Protein AF-A0A0P6YQ94-F1 (afdb_monomer_lite)

Sequence (192 aa):
MLRRPSQQQLVAVLRATLPLLLAAFLGGLVALALQPDPPAQQPVIQVVTPTVLKAAATEVLPAPAPTPMPATPTIIIFPEDTISLELVTLRRDLEFTAGSLHLLRATIRIQNARIAHSNLQTGNVEAQLDLAQADLDAAFPLVSDEVRAAIQGLNDQINYLRDDLSIRPETIDSRLADLTEQVLVLANRDLP

Structure (mmCIF, N/CA/C/O backbone):
data_AF-A0A0P6YQ94-F1
#
_entry.id   AF-A0A0P6YQ94-F1
#
loop_
_atom_site.group_PDB
_atom_site.id
_atom_site.type_symbol
_atom_site.label_atom_id
_atom_site.label_alt_id
_atom_site.label_comp_id
_atom_site.label_asym_id
_atom_site.label_entity_id
_atom_site.label_seq_id
_atom_site.pdbx_PDB_ins_code
_atom_site.Cartn_x
_atom_site.Cartn_y
_atom_site.Cartn_z
_atom_site.occupancy
_atom_site.B_iso_or_equiv
_atom_site.auth_seq_id
_atom_site.auth_comp_id
_atom_site.auth_asym_id
_atom_site.auth_atom_id
_atom_site.pdbx_PDB_model_num
ATOM 1 N N . MET A 1 1 ? 42.374 -5.920 31.904 1.00 38.25 1 MET A N 1
ATOM 2 C CA . MET A 1 1 ? 41.117 -6.246 32.614 1.00 38.25 1 MET A CA 1
ATOM 3 C C . MET A 1 1 ? 40.056 -5.214 32.242 1.00 38.25 1 MET A C 1
ATOM 5 O O . MET A 1 1 ? 40.057 -4.131 32.809 1.00 38.25 1 MET A O 1
ATOM 9 N N . LEU A 1 2 ? 39.202 -5.499 31.251 1.00 46.34 2 LEU A N 1
ATOM 10 C CA . LEU A 1 2 ? 38.095 -4.610 30.869 1.00 46.34 2 LEU A CA 1
ATOM 11 C C . LEU A 1 2 ? 36.857 -4.982 31.697 1.00 46.34 2 LEU A C 1
ATOM 13 O O . LEU A 1 2 ? 36.288 -6.057 31.511 1.00 46.34 2 LEU A O 1
ATOM 17 N N . ARG A 1 3 ? 36.458 -4.111 32.633 1.00 50.28 3 ARG A N 1
ATOM 18 C CA . ARG A 1 3 ? 35.189 -4.243 33.363 1.00 50.28 3 ARG A CA 1
ATOM 19 C C . ARG A 1 3 ? 34.041 -4.075 32.367 1.00 50.28 3 ARG A C 1
ATOM 21 O O . ARG A 1 3 ? 33.863 -2.994 31.816 1.00 50.28 3 ARG A O 1
ATOM 28 N N . ARG A 1 4 ? 33.275 -5.145 32.138 1.00 50.75 4 ARG A N 1
ATOM 29 C CA . ARG A 1 4 ? 32.006 -5.074 31.406 1.00 50.75 4 ARG A CA 1
ATOM 30 C C . ARG A 1 4 ? 31.030 -4.211 32.220 1.00 50.75 4 ARG A C 1
ATOM 32 O O . ARG A 1 4 ? 30.829 -4.527 33.394 1.00 50.75 4 ARG A O 1
ATOM 39 N N . PRO A 1 5 ? 30.454 -3.139 31.653 1.00 55.31 5 PRO A N 1
ATOM 40 C CA . PRO A 1 5 ? 29.444 -2.355 32.351 1.00 55.31 5 PRO A CA 1
ATOM 41 C C . PRO A 1 5 ? 28.204 -3.223 32.590 1.00 55.31 5 PRO A C 1
ATOM 43 O O . PRO A 1 5 ? 27.791 -3.996 31.723 1.00 55.31 5 PRO A O 1
ATOM 46 N N . SER A 1 6 ? 27.641 -3.141 33.795 1.00 63.59 6 SER A N 1
ATOM 47 C CA . SER A 1 6 ? 26.432 -3.878 34.162 1.00 63.59 6 SER A CA 1
ATOM 48 C C . SER A 1 6 ? 25.233 -3.334 33.382 1.00 63.59 6 SER A C 1
ATOM 50 O O . SER A 1 6 ? 25.167 -2.144 33.072 1.00 63.59 6 SER A O 1
ATOM 52 N N . GLN A 1 7 ? 24.260 -4.193 33.064 1.00 54.94 7 GLN A N 1
ATOM 53 C CA . GLN A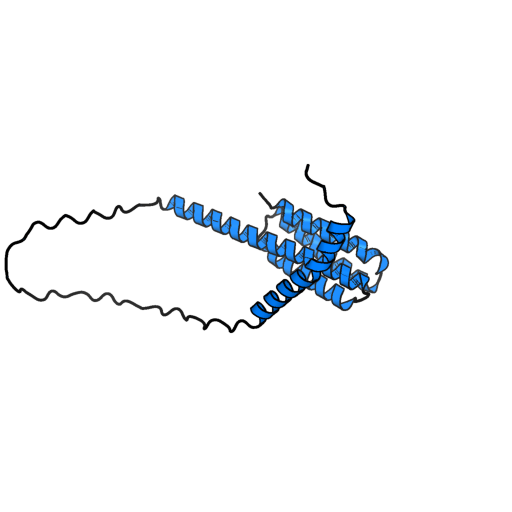 1 7 ? 23.105 -3.815 32.236 1.00 54.94 7 GLN A CA 1
ATOM 54 C C . GLN A 1 7 ? 22.330 -2.595 32.763 1.00 54.94 7 GLN A C 1
ATOM 56 O O . GLN A 1 7 ? 21.760 -1.840 31.982 1.00 54.94 7 GLN A O 1
ATOM 61 N N . GLN A 1 8 ? 22.377 -2.334 34.070 1.00 56.09 8 GLN A N 1
ATOM 62 C CA . GLN A 1 8 ? 21.758 -1.155 34.676 1.00 56.09 8 GLN A CA 1
ATOM 63 C C . GLN A 1 8 ? 22.417 0.168 34.248 1.00 56.09 8 GLN A C 1
ATOM 65 O O . GLN A 1 8 ? 21.723 1.174 34.119 1.00 56.09 8 GLN A O 1
ATOM 70 N N . GLN A 1 9 ? 23.724 0.177 33.959 1.00 55.75 9 GLN A N 1
ATOM 71 C CA . GLN A 1 9 ? 24.417 1.362 33.440 1.00 55.75 9 GLN A CA 1
ATOM 72 C C . GLN A 1 9 ? 24.049 1.639 31.979 1.00 55.75 9 GLN A C 1
ATOM 74 O O . GLN A 1 9 ? 23.877 2.796 31.607 1.00 55.75 9 GLN A O 1
ATOM 79 N N . LEU A 1 10 ? 23.853 0.593 31.170 1.00 54.66 10 LEU A N 1
ATOM 80 C CA . LEU A 1 10 ? 23.385 0.736 29.787 1.00 54.66 10 LEU A CA 1
ATOM 81 C C . LEU A 1 10 ? 21.964 1.305 29.729 1.00 54.66 10 LEU A C 1
ATOM 83 O O . LEU A 1 10 ? 21.710 2.217 28.950 1.00 54.66 10 LEU A O 1
ATOM 87 N N . VAL A 1 11 ? 21.059 0.838 30.596 1.00 57.47 11 VAL A N 1
ATOM 88 C CA . VAL A 1 11 ? 19.677 1.349 30.656 1.00 57.47 11 VAL A CA 1
ATOM 89 C C . VAL A 1 11 ? 19.632 2.806 31.130 1.00 57.47 11 VAL A C 1
ATOM 91 O O . VAL A 1 11 ? 18.845 3.596 30.608 1.00 57.47 11 VAL A O 1
ATOM 94 N N . ALA A 1 12 ? 20.489 3.185 32.082 1.00 58.56 12 ALA A N 1
ATOM 95 C CA . ALA A 1 12 ? 20.570 4.561 32.569 1.00 58.56 12 ALA A CA 1
ATOM 96 C C . ALA A 1 12 ? 21.102 5.527 31.497 1.00 58.56 12 ALA A C 1
ATOM 98 O O . ALA A 1 12 ? 20.533 6.601 31.304 1.00 58.56 12 ALA A O 1
ATOM 99 N N . VAL A 1 13 ? 22.141 5.125 30.757 1.00 56.81 13 VAL A N 1
ATOM 100 C CA . VAL A 1 13 ? 22.686 5.919 29.645 1.00 56.81 13 VAL A CA 1
ATOM 101 C C . VAL A 1 13 ? 21.668 6.029 28.509 1.00 56.81 13 VAL A C 1
ATOM 103 O O . VAL A 1 13 ? 21.452 7.126 28.004 1.00 56.81 13 VAL A O 1
ATOM 106 N N . LEU A 1 14 ? 20.979 4.935 28.166 1.00 51.97 14 LEU A N 1
ATOM 107 C CA . LEU A 1 14 ? 19.970 4.926 27.104 1.00 51.97 14 LEU A CA 1
ATOM 108 C C . LEU A 1 14 ? 18.775 5.833 27.436 1.00 51.97 14 LEU A C 1
ATOM 110 O O . LEU A 1 14 ? 18.307 6.567 26.573 1.00 51.97 14 LEU A O 1
ATOM 114 N N . ARG A 1 15 ? 18.308 5.848 28.694 1.00 56.22 15 ARG A N 1
ATOM 115 C CA . ARG A 1 15 ? 17.239 6.765 29.136 1.00 56.22 15 ARG A CA 1
ATOM 116 C C . ARG A 1 15 ? 17.662 8.235 29.114 1.00 56.22 15 ARG A C 1
ATOM 118 O O . ARG A 1 15 ? 16.811 9.090 28.895 1.00 56.22 15 ARG A O 1
ATOM 125 N N . ALA A 1 16 ? 18.942 8.527 29.335 1.00 56.78 16 ALA A N 1
ATOM 126 C CA . ALA A 1 16 ? 19.459 9.893 29.323 1.00 56.78 16 ALA A CA 1
ATOM 127 C C . ALA A 1 16 ? 19.686 10.433 27.899 1.00 56.78 16 ALA A C 1
ATOM 129 O O . ALA A 1 16 ? 19.511 11.627 27.665 1.00 56.78 16 ALA A O 1
ATOM 130 N N . THR A 1 17 ? 20.044 9.575 26.940 1.00 54.47 17 THR A N 1
ATOM 131 C CA . THR A 1 17 ? 20.322 9.988 25.552 1.00 54.47 17 THR A CA 1
ATOM 132 C C . THR A 1 17 ? 19.090 9.977 24.647 1.00 54.47 17 THR A C 1
ATOM 134 O O . THR A 1 17 ? 19.052 10.732 23.674 1.00 54.47 17 THR A O 1
ATOM 137 N N . LEU A 1 18 ? 18.057 9.195 24.986 1.00 48.59 18 LEU A N 1
ATOM 138 C CA . LEU A 1 18 ? 16.791 9.128 24.247 1.00 48.59 18 LEU A CA 1
ATOM 139 C C . LEU A 1 18 ? 16.105 10.496 24.044 1.00 48.59 18 LEU A C 1
ATOM 141 O O . LEU A 1 18 ? 15.763 10.798 22.902 1.00 48.59 18 LEU A O 1
ATOM 145 N N . PRO A 1 19 ? 15.921 11.361 25.068 1.00 55.75 19 PRO A N 1
ATOM 146 C CA . PRO A 1 19 ? 15.254 12.649 24.863 1.00 55.75 19 PRO A CA 1
ATOM 147 C C . PRO A 1 19 ? 16.082 13.614 24.004 1.00 55.75 19 PRO A C 1
ATOM 149 O O . PRO A 1 19 ? 15.516 14.456 23.314 1.00 55.75 19 PRO A O 1
ATOM 152 N N . LEU A 1 20 ? 17.410 13.472 24.001 1.00 55.78 20 LEU A N 1
ATOM 153 C CA . LEU A 1 20 ? 18.324 14.329 23.241 1.00 55.78 20 LEU A CA 1
ATOM 154 C C . LEU A 1 20 ? 18.327 13.963 21.749 1.00 55.78 20 LEU A C 1
ATOM 156 O O . LEU A 1 20 ? 18.300 14.848 20.897 1.00 55.78 20 LEU A O 1
ATOM 160 N N . LEU A 1 21 ? 18.259 12.665 21.432 1.00 52.41 21 LEU A N 1
ATOM 161 C CA . LEU A 1 21 ? 18.038 12.183 20.064 1.00 52.41 21 LEU A CA 1
ATOM 162 C C . LEU A 1 21 ? 16.648 12.565 19.543 1.00 52.41 21 LEU A C 1
ATOM 164 O O . LEU A 1 21 ? 16.511 12.973 18.392 1.00 52.41 21 LEU A O 1
ATOM 168 N N . LEU A 1 22 ? 15.630 12.485 20.400 1.00 52.31 22 LEU A N 1
ATOM 169 C CA . LEU A 1 22 ? 14.253 12.816 20.038 1.00 52.31 22 LEU A CA 1
ATOM 170 C C . LEU A 1 22 ? 14.082 14.326 19.790 1.00 52.31 22 LEU A C 1
ATOM 172 O O . LEU A 1 22 ? 13.440 14.715 18.816 1.00 52.31 22 LEU A O 1
ATOM 176 N N . ALA A 1 23 ? 14.738 15.175 20.588 1.00 56.47 23 ALA A N 1
ATOM 177 C CA . ALA A 1 23 ? 14.789 16.621 20.364 1.00 56.47 23 ALA A CA 1
ATOM 178 C C . ALA A 1 23 ? 15.559 17.001 19.084 1.00 56.47 23 ALA A C 1
ATOM 180 O O . ALA A 1 23 ? 15.121 17.888 18.353 1.00 56.47 23 ALA A O 1
ATOM 181 N N . ALA A 1 24 ? 16.666 16.316 18.772 1.00 54.19 24 ALA A N 1
ATOM 182 C CA . ALA A 1 24 ? 17.414 16.545 17.533 1.00 54.19 24 ALA A CA 1
ATOM 183 C C . ALA A 1 24 ? 16.603 16.152 16.283 1.00 54.19 24 ALA A C 1
ATOM 185 O O . ALA A 1 24 ? 16.621 16.868 15.282 1.00 54.19 24 ALA A O 1
ATOM 186 N N . PHE A 1 25 ? 15.843 15.055 16.355 1.00 55.97 25 PHE A N 1
ATOM 187 C CA . PHE A 1 25 ? 15.000 14.596 15.250 1.00 55.97 25 PHE A CA 1
ATOM 188 C C . PHE A 1 25 ? 13.797 15.524 15.010 1.00 55.97 25 PHE A C 1
ATOM 190 O O . PHE A 1 25 ? 13.509 15.889 13.870 1.00 55.97 25 PHE A O 1
ATOM 197 N N . LEU A 1 26 ? 13.140 15.984 16.083 1.00 56.88 26 LEU A N 1
ATOM 198 C CA . LEU A 1 26 ? 12.064 16.978 15.990 1.00 56.88 26 LEU A CA 1
ATOM 199 C C . LEU A 1 26 ? 12.565 18.340 15.486 1.00 56.88 26 LEU A C 1
ATOM 201 O O . LEU A 1 26 ? 11.890 18.967 14.673 1.00 56.88 26 LEU A O 1
ATOM 205 N N . GLY A 1 27 ? 13.758 18.777 15.903 1.00 52.56 27 GLY A N 1
ATOM 206 C CA . GLY A 1 27 ? 14.379 20.003 15.394 1.00 52.56 27 GLY A CA 1
ATOM 207 C C . GLY A 1 27 ? 14.686 19.943 13.893 1.00 52.56 27 GLY A C 1
ATOM 208 O O . GLY A 1 27 ? 14.457 20.920 13.182 1.00 52.56 27 GLY A O 1
ATOM 209 N N . GLY A 1 28 ? 15.131 18.784 13.392 1.00 52.56 28 GLY A N 1
ATOM 210 C CA . GLY A 1 28 ? 15.368 18.561 11.962 1.00 52.56 28 GLY A CA 1
ATOM 211 C C . GLY A 1 28 ? 14.091 18.609 11.118 1.00 52.56 28 GLY A C 1
ATOM 212 O O . GLY A 1 28 ? 14.082 19.219 10.052 1.00 52.56 28 GLY A O 1
ATOM 213 N N . LEU A 1 29 ? 12.987 18.041 11.613 1.00 52.84 29 LEU A N 1
ATOM 214 C CA . LEU A 1 29 ? 11.698 18.069 10.910 1.00 52.84 29 LEU A CA 1
ATOM 215 C C . LEU A 1 29 ? 11.081 19.473 10.844 1.00 52.84 29 LEU A C 1
ATOM 217 O O . LEU A 1 29 ? 10.510 19.842 9.820 1.00 52.84 29 LEU A O 1
ATOM 221 N N . VAL A 1 30 ? 11.239 20.283 11.896 1.00 53.34 30 VAL A N 1
ATOM 222 C CA . VAL A 1 30 ? 10.783 21.685 11.887 1.00 53.34 30 VAL A CA 1
ATOM 223 C C . VAL A 1 30 ? 11.642 22.546 10.952 1.00 53.34 30 VAL A C 1
ATOM 225 O O . VAL A 1 30 ? 11.113 23.436 10.290 1.00 53.34 30 VAL A O 1
ATOM 228 N N . ALA A 1 31 ? 12.941 22.255 10.828 1.00 52.00 31 ALA A N 1
ATOM 229 C CA . ALA A 1 31 ? 13.824 22.955 9.894 1.00 52.00 31 ALA A CA 1
ATOM 230 C C . ALA A 1 31 ? 13.500 22.657 8.417 1.00 52.00 31 ALA A C 1
ATOM 232 O O . ALA A 1 31 ? 13.577 23.570 7.597 1.00 52.00 31 ALA A O 1
ATOM 233 N N . LEU A 1 32 ? 13.072 21.430 8.080 1.00 53.66 32 LEU A N 1
ATOM 234 C CA . LEU A 1 32 ? 12.579 21.116 6.729 1.00 53.66 32 LEU A CA 1
ATOM 235 C C . LEU A 1 32 ? 11.209 21.747 6.432 1.00 53.66 32 LEU A C 1
ATOM 237 O O . LEU A 1 32 ? 10.940 22.098 5.288 1.00 53.66 32 LEU A O 1
ATOM 241 N N . ALA A 1 33 ? 10.348 21.923 7.440 1.00 56.00 33 ALA A N 1
ATOM 242 C CA . ALA A 1 33 ? 9.026 22.530 7.259 1.00 56.00 33 ALA A CA 1
ATOM 243 C C . ALA A 1 33 ? 9.063 24.061 7.071 1.00 56.00 33 ALA A C 1
ATOM 245 O O . ALA A 1 33 ? 8.097 24.634 6.571 1.00 56.00 33 ALA A O 1
ATOM 246 N N . LEU A 1 34 ? 10.156 24.726 7.467 1.00 50.25 34 LEU A N 1
ATOM 247 C CA . LEU A 1 34 ? 10.356 26.174 7.311 1.00 50.25 34 LEU A CA 1
ATOM 248 C C . LEU A 1 34 ? 11.325 26.545 6.179 1.00 50.25 34 LEU A C 1
ATOM 250 O O . LEU A 1 34 ? 11.712 27.711 6.080 1.00 50.25 34 LEU A O 1
ATOM 254 N N . GLN A 1 35 ? 11.728 25.597 5.326 1.00 43.97 35 GLN A N 1
ATOM 255 C CA . GLN A 1 35 ? 12.555 25.937 4.172 1.00 43.97 35 GLN A CA 1
ATOM 256 C C . GLN A 1 35 ? 11.771 26.870 3.234 1.00 43.97 35 GLN A C 1
ATOM 258 O O . GLN A 1 35 ? 10.725 26.471 2.723 1.00 43.97 35 GLN A O 1
ATOM 263 N N . PRO A 1 36 ? 12.241 28.112 3.003 1.00 47.97 36 PRO A N 1
ATOM 264 C CA . PRO A 1 36 ? 11.669 28.950 1.964 1.00 47.97 36 PRO A CA 1
ATOM 265 C C . PRO A 1 36 ? 11.885 28.257 0.618 1.00 47.97 36 PRO A C 1
ATOM 267 O O . PRO A 1 36 ? 12.981 27.758 0.348 1.00 47.97 36 PRO A O 1
ATOM 270 N N . ASP A 1 37 ? 10.831 28.219 -0.198 1.00 49.16 37 ASP A N 1
ATOM 271 C CA . ASP A 1 37 ? 10.865 27.680 -1.557 1.00 49.16 37 ASP A CA 1
ATOM 272 C C . ASP A 1 37 ? 12.091 28.241 -2.301 1.00 49.16 37 ASP A C 1
ATOM 274 O O . ASP A 1 37 ? 12.259 29.469 -2.360 1.00 49.16 37 ASP A O 1
ATOM 278 N N . PRO A 1 38 ? 12.978 27.396 -2.859 1.00 55.19 38 PRO A N 1
ATOM 279 C CA . PRO A 1 38 ? 14.010 27.894 -3.749 1.00 55.19 38 PRO A CA 1
ATOM 280 C C . PRO A 1 38 ? 13.309 28.573 -4.936 1.00 55.19 38 PRO A C 1
ATOM 282 O O . PRO A 1 38 ? 12.366 28.006 -5.493 1.00 55.19 38 PRO A O 1
ATOM 285 N N . PRO A 1 39 ? 13.720 29.791 -5.336 1.00 43.62 39 PRO A N 1
ATOM 286 C CA . PRO A 1 39 ? 13.074 30.484 -6.437 1.00 43.62 39 PRO A CA 1
ATOM 287 C C . PRO A 1 39 ? 13.128 29.598 -7.680 1.00 43.62 39 PRO A C 1
ATOM 289 O O . PRO A 1 39 ? 14.203 29.139 -8.071 1.00 43.62 39 PRO A O 1
ATOM 292 N N . ALA A 1 40 ? 11.961 29.360 -8.279 1.00 49.53 40 ALA A N 1
ATOM 293 C CA . ALA A 1 40 ? 11.821 28.616 -9.518 1.00 49.53 40 ALA A CA 1
ATOM 294 C C . ALA A 1 40 ? 12.783 29.191 -10.568 1.00 49.53 40 ALA A C 1
ATOM 296 O O . ALA A 1 40 ? 12.565 30.277 -11.111 1.00 49.53 40 ALA A O 1
ATOM 297 N N . GLN A 1 41 ? 13.869 28.469 -10.844 1.00 44.56 41 GLN A N 1
ATOM 298 C CA . GLN A 1 41 ? 14.735 28.757 -11.976 1.00 44.56 41 GLN A CA 1
ATOM 299 C C . GLN A 1 41 ? 13.943 28.423 -13.235 1.00 44.56 41 GLN A C 1
ATOM 301 O O . GLN A 1 41 ? 13.847 27.270 -13.650 1.00 44.56 41 GLN A O 1
ATOM 306 N N . GLN A 1 42 ? 13.334 29.447 -13.827 1.00 45.28 42 GLN A N 1
ATOM 307 C CA . GLN A 1 42 ? 12.810 29.355 -15.179 1.00 45.28 42 GLN A CA 1
ATOM 308 C C . GLN A 1 42 ? 13.975 28.972 -16.105 1.00 45.28 42 GLN A C 1
ATOM 310 O O . GLN A 1 42 ? 14.996 29.667 -16.103 1.00 45.28 42 GLN A O 1
ATOM 315 N N . PRO A 1 43 ? 13.868 27.887 -16.888 1.00 46.31 43 PRO A N 1
ATOM 316 C CA . PRO A 1 43 ? 14.879 27.562 -17.878 1.00 46.31 43 PRO A CA 1
ATOM 317 C C . PRO A 1 43 ? 14.884 28.663 -18.944 1.00 46.31 43 PRO A C 1
ATOM 319 O O . PRO A 1 43 ? 13.994 28.747 -19.789 1.00 46.31 43 PRO A O 1
ATOM 322 N N . VAL A 1 44 ? 15.890 29.537 -18.893 1.00 47.94 44 VAL A N 1
ATOM 323 C CA . VAL A 1 44 ? 16.168 30.493 -19.965 1.00 47.94 44 VAL A CA 1
ATOM 324 C C . VAL A 1 44 ? 16.756 29.700 -21.125 1.00 47.94 44 VAL A C 1
ATOM 326 O O . VAL A 1 44 ? 17.941 29.373 -21.142 1.00 47.94 44 VAL A O 1
ATOM 329 N N . ILE A 1 45 ? 15.914 29.371 -22.101 1.00 47.59 45 ILE A N 1
ATOM 330 C CA . ILE A 1 45 ? 16.356 28.830 -23.385 1.00 47.59 45 ILE A CA 1
ATOM 331 C C . ILE A 1 45 ? 17.033 29.980 -24.139 1.00 47.59 45 ILE A C 1
ATOM 333 O O . ILE A 1 45 ? 16.367 30.833 -24.726 1.00 47.59 45 ILE A O 1
ATOM 337 N N . GLN A 1 46 ? 18.365 30.035 -24.106 1.00 43.66 46 GLN A N 1
ATOM 338 C CA . GLN A 1 46 ? 19.123 30.907 -24.998 1.00 43.66 46 GLN A CA 1
ATOM 339 C C . GLN A 1 46 ? 19.096 30.311 -26.407 1.00 43.66 46 GLN A C 1
ATOM 341 O O . GLN A 1 46 ? 19.810 29.359 -26.716 1.00 43.66 46 GLN A O 1
ATOM 346 N N . VAL A 1 47 ? 18.256 30.880 -27.272 1.00 46.75 47 VAL A N 1
ATOM 347 C CA . VAL A 1 47 ? 18.303 30.623 -28.713 1.00 46.75 47 VAL A CA 1
ATOM 348 C C . VAL A 1 47 ? 19.563 31.291 -29.256 1.00 46.75 47 VAL A C 1
ATOM 350 O O . VAL A 1 47 ? 19.599 32.501 -29.473 1.00 46.75 47 VAL A O 1
ATOM 353 N N . VAL A 1 48 ? 20.619 30.506 -29.453 1.00 50.34 48 VAL A N 1
ATOM 354 C CA . VAL A 1 48 ? 21.821 30.970 -30.148 1.00 50.34 48 VAL A CA 1
ATOM 355 C C . VAL A 1 48 ? 21.537 30.888 -31.645 1.00 50.34 48 VAL A C 1
ATOM 357 O O . VAL A 1 48 ? 21.649 29.830 -32.261 1.00 50.34 48 VAL A O 1
ATOM 360 N N . THR A 1 49 ? 21.113 31.998 -32.245 1.00 45.34 49 THR A N 1
ATOM 361 C CA . THR A 1 49 ? 21.094 32.135 -33.707 1.00 45.34 49 THR A CA 1
ATOM 362 C C . THR A 1 49 ? 22.525 31.962 -34.225 1.00 45.34 49 THR A C 1
ATOM 364 O O . THR A 1 49 ? 23.405 32.700 -33.775 1.00 45.34 49 THR A O 1
ATOM 367 N N . PRO A 1 50 ? 22.808 31.022 -35.144 1.00 41.88 50 PRO A N 1
ATOM 368 C CA . PRO A 1 50 ? 24.147 30.886 -35.697 1.00 41.88 50 PRO A CA 1
ATOM 369 C C . PRO A 1 50 ? 24.459 32.104 -36.572 1.00 41.88 50 PRO A C 1
ATOM 371 O O . PRO A 1 50 ? 23.958 32.246 -37.688 1.00 41.88 50 PRO A O 1
ATOM 374 N N . THR A 1 51 ? 25.293 33.006 -36.057 1.00 44.28 51 THR A N 1
ATOM 375 C CA . THR A 1 51 ? 25.853 34.112 -36.832 1.00 44.28 51 THR A CA 1
ATOM 376 C C . THR A 1 51 ? 26.851 33.541 -37.834 1.00 44.28 51 THR A C 1
ATOM 378 O O . THR A 1 51 ? 27.941 33.105 -37.469 1.00 44.28 51 THR A O 1
ATOM 381 N N . VAL A 1 52 ? 26.483 33.546 -39.115 1.00 42.44 52 VAL A N 1
ATOM 382 C CA . VAL A 1 52 ? 27.409 33.282 -40.220 1.00 42.44 52 VAL A CA 1
ATOM 383 C C . VAL A 1 52 ? 28.445 34.410 -40.245 1.00 42.44 52 VAL A C 1
ATOM 385 O O . VAL A 1 52 ? 28.141 35.542 -40.622 1.00 42.44 52 VAL A O 1
ATOM 388 N N . LEU A 1 53 ? 29.674 34.114 -39.817 1.00 38.03 53 LEU A N 1
ATOM 389 C CA . LEU A 1 53 ? 30.805 35.039 -39.882 1.00 38.03 53 LEU A CA 1
ATOM 390 C C . LEU A 1 53 ? 31.235 35.228 -41.344 1.00 38.03 53 LEU A C 1
ATOM 392 O O . LEU A 1 53 ? 31.924 34.400 -41.936 1.00 38.03 53 LEU A O 1
ATOM 396 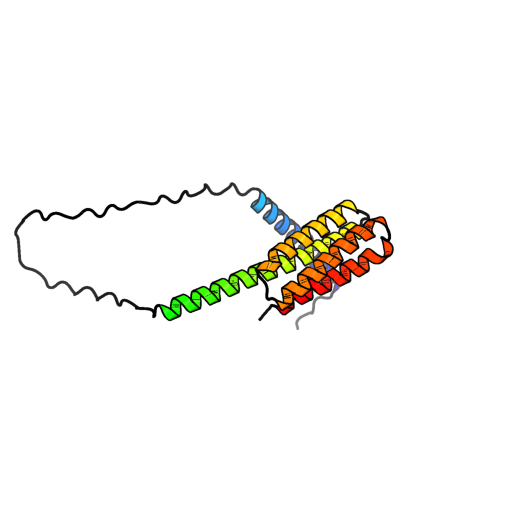N N . LYS A 1 54 ? 30.803 36.349 -41.925 1.00 37.97 54 LYS A N 1
ATOM 397 C CA . LYS A 1 54 ? 31.315 36.894 -43.183 1.00 37.97 54 LYS A CA 1
ATOM 398 C C . LYS A 1 54 ? 32.745 37.391 -42.953 1.00 37.97 54 LYS A C 1
ATOM 400 O O . LYS A 1 54 ? 32.974 38.243 -42.100 1.00 37.97 54 LYS A O 1
ATOM 405 N N . ALA A 1 55 ? 33.685 36.845 -43.720 1.00 44.91 55 ALA A N 1
ATOM 406 C CA . ALA A 1 55 ? 35.099 37.196 -43.687 1.00 44.91 55 ALA A CA 1
ATOM 407 C C . ALA A 1 55 ? 35.320 38.699 -43.938 1.00 44.91 55 ALA A C 1
ATOM 409 O O . ALA A 1 55 ? 34.830 39.245 -44.930 1.00 44.91 55 ALA A O 1
ATOM 410 N N . ALA A 1 56 ? 36.088 39.344 -43.059 1.00 35.94 56 ALA A N 1
ATOM 411 C CA . ALA A 1 56 ? 36.668 40.663 -43.279 1.00 35.94 56 ALA A CA 1
ATOM 412 C C . ALA A 1 56 ? 38.199 40.555 -43.223 1.00 35.94 56 ALA A C 1
ATOM 414 O O . ALA A 1 56 ? 38.758 39.761 -42.471 1.00 35.94 56 ALA A O 1
ATOM 415 N N . ALA A 1 57 ? 38.833 41.300 -44.120 1.00 35.50 57 ALA A N 1
ATOM 416 C CA . ALA A 1 57 ? 40.179 41.105 -44.624 1.00 35.50 57 ALA A CA 1
ATOM 417 C C . ALA A 1 57 ? 41.312 41.574 -43.690 1.00 35.50 57 ALA A C 1
ATOM 419 O O . ALA A 1 57 ? 41.187 42.577 -42.999 1.00 35.50 57 ALA A O 1
ATOM 420 N N . THR A 1 58 ? 42.423 40.839 -43.798 1.00 41.72 58 THR A N 1
ATOM 421 C CA . THR A 1 58 ? 43.844 41.236 -43.797 1.00 41.72 58 THR A CA 1
ATOM 422 C C . THR A 1 58 ? 44.321 42.375 -42.881 1.00 41.72 58 THR A C 1
ATOM 424 O O . THR A 1 58 ? 44.249 43.543 -43.246 1.00 41.72 58 THR A O 1
ATOM 427 N N . GLU A 1 59 ? 45.037 41.996 -41.817 1.00 39.31 59 GLU A N 1
ATOM 428 C CA . GLU A 1 59 ? 46.204 42.725 -41.293 1.00 39.31 59 GLU A CA 1
ATOM 429 C C . GLU A 1 59 ? 47.432 41.791 -41.305 1.00 39.31 59 GLU A C 1
ATOM 431 O O . GLU A 1 59 ? 47.319 40.583 -41.098 1.00 39.31 59 GLU A O 1
ATOM 436 N N . VAL A 1 60 ? 48.603 42.348 -41.620 1.00 41.66 60 VAL A N 1
ATOM 437 C CA . VAL A 1 60 ? 49.876 41.653 -41.889 1.00 41.66 60 VAL A CA 1
ATOM 438 C C . VAL A 1 60 ? 50.882 41.951 -40.771 1.00 41.66 60 VAL A C 1
ATOM 440 O O . VAL A 1 60 ? 51.126 43.133 -40.560 1.00 41.66 60 VAL A O 1
ATOM 443 N N . LEU A 1 61 ? 51.498 40.923 -40.144 1.00 35.84 61 LEU A N 1
ATOM 444 C CA . LEU A 1 61 ? 52.923 40.785 -39.698 1.00 35.84 61 LEU A CA 1
ATOM 445 C C . LEU A 1 61 ? 53.093 39.618 -38.675 1.00 35.84 61 LEU A C 1
ATOM 447 O O . LEU A 1 61 ? 52.120 39.292 -38.004 1.00 35.84 61 LEU A O 1
ATOM 451 N N . PRO A 1 62 ? 54.323 39.157 -38.337 1.00 43.38 62 PRO A N 1
ATOM 452 C CA . PRO A 1 62 ? 55.327 38.362 -39.063 1.00 43.38 62 PRO A CA 1
ATOM 453 C C . PRO A 1 62 ? 55.298 36.840 -38.696 1.00 43.38 62 PRO A C 1
ATOM 455 O O . PRO A 1 62 ? 54.478 36.385 -37.909 1.00 43.38 62 PRO A O 1
ATOM 458 N N . ALA A 1 63 ? 56.192 36.043 -39.300 1.00 45.06 63 ALA A N 1
ATOM 459 C CA . ALA A 1 63 ? 56.251 34.566 -39.295 1.00 45.06 63 ALA A CA 1
ATOM 460 C C . ALA A 1 63 ? 56.477 33.869 -37.912 1.00 45.06 63 ALA A C 1
ATOM 462 O O . ALA A 1 63 ? 56.983 34.503 -36.986 1.00 45.06 63 ALA A O 1
ATOM 463 N N . PRO A 1 64 ? 56.127 32.565 -37.763 1.00 49.19 64 PRO A N 1
ATOM 464 C CA . PRO A 1 64 ? 55.688 31.960 -36.498 1.00 49.19 64 PRO A CA 1
ATOM 465 C C . PRO A 1 64 ? 56.789 31.249 -35.686 1.00 49.19 64 PRO A C 1
ATOM 467 O O . PRO A 1 64 ? 57.700 30.637 -36.241 1.00 49.19 64 PRO A O 1
ATOM 470 N N . ALA A 1 65 ? 56.632 31.226 -34.358 1.00 55.31 65 ALA A N 1
ATOM 471 C CA . ALA A 1 65 ? 57.230 30.199 -33.499 1.00 55.31 65 ALA A CA 1
ATOM 472 C C . ALA A 1 65 ? 56.354 28.927 -33.543 1.00 55.31 65 ALA A C 1
ATOM 474 O O . ALA A 1 65 ? 55.126 29.059 -33.569 1.00 55.31 65 ALA A O 1
ATOM 475 N N . PRO A 1 66 ? 56.924 27.703 -33.554 1.00 54.72 66 PRO A N 1
ATOM 476 C CA . PRO A 1 66 ? 56.134 26.479 -33.633 1.00 54.72 66 PRO A CA 1
ATOM 477 C C . PRO A 1 66 ? 55.272 26.337 -32.377 1.00 54.72 66 PRO A C 1
ATOM 479 O O . PRO A 1 66 ? 55.767 26.119 -31.272 1.00 54.72 66 PRO A O 1
ATOM 482 N N . THR A 1 67 ? 53.966 26.491 -32.552 1.00 61.31 67 THR A N 1
ATOM 483 C CA . THR A 1 67 ? 52.973 26.224 -31.516 1.00 61.31 67 THR A CA 1
ATOM 484 C C . THR A 1 67 ? 52.907 24.707 -31.309 1.00 61.31 67 THR A C 1
ATOM 486 O O . THR A 1 67 ? 52.815 23.981 -32.303 1.00 61.31 67 THR A O 1
ATOM 489 N N . PRO A 1 68 ? 52.963 24.186 -30.069 1.00 60.28 68 PRO A N 1
ATOM 490 C CA . PRO A 1 68 ? 52.684 22.775 -29.832 1.00 60.28 68 PRO A CA 1
ATOM 491 C C . PRO A 1 68 ? 51.276 22.465 -30.350 1.00 60.28 68 PRO A C 1
ATOM 493 O O . PRO A 1 68 ? 50.322 23.181 -30.042 1.00 60.28 68 PRO A O 1
ATOM 496 N N . MET A 1 69 ? 51.168 21.432 -31.187 1.00 56.59 69 MET A N 1
ATOM 497 C CA . MET A 1 69 ? 49.895 20.977 -31.745 1.00 56.59 69 MET A CA 1
ATOM 498 C C . MET A 1 69 ? 48.889 20.752 -30.605 1.00 56.59 69 MET A C 1
ATOM 500 O O . MET A 1 69 ? 49.234 20.070 -29.635 1.00 56.59 69 MET A O 1
ATOM 504 N N . PRO A 1 70 ? 47.655 21.278 -30.695 1.00 56.91 70 PRO A N 1
ATOM 505 C CA . PRO A 1 70 ? 46.605 20.874 -29.776 1.00 56.91 70 PRO A CA 1
ATOM 506 C C . PRO A 1 70 ? 46.377 19.370 -29.953 1.00 56.91 70 PRO A C 1
ATOM 508 O O . PRO A 1 70 ? 46.204 18.889 -31.075 1.00 56.91 70 PRO A O 1
ATOM 511 N N . ALA A 1 71 ? 46.419 18.624 -28.848 1.00 64.69 71 ALA A N 1
ATOM 512 C CA . ALA A 1 71 ? 46.056 17.216 -28.847 1.00 64.69 71 ALA A CA 1
ATOM 513 C C . ALA A 1 71 ? 44.653 17.081 -29.452 1.00 64.69 71 ALA A C 1
ATOM 515 O O . ALA A 1 71 ? 43.714 17.747 -29.011 1.00 64.69 71 ALA A O 1
ATOM 516 N N . THR A 1 72 ? 44.527 16.258 -30.492 1.00 57.78 72 THR A N 1
ATOM 517 C CA . THR A 1 72 ? 43.236 15.947 -31.100 1.00 57.78 72 THR A CA 1
ATOM 518 C C . THR A 1 72 ? 42.302 15.443 -29.999 1.00 57.78 72 THR A C 1
ATOM 520 O O . THR A 1 72 ? 42.685 14.515 -29.278 1.00 57.78 72 THR A O 1
ATOM 523 N N . PRO A 1 73 ? 41.106 16.036 -29.819 1.00 54.75 73 PRO A N 1
ATOM 524 C CA . PRO A 1 73 ? 40.150 15.517 -28.857 1.00 54.75 73 PRO A CA 1
ATOM 525 C C . PRO A 1 73 ? 39.849 14.073 -29.248 1.00 54.75 73 PRO A C 1
ATOM 527 O O . PRO A 1 73 ? 39.404 13.795 -30.361 1.00 54.75 73 PRO A O 1
ATOM 530 N N . THR A 1 74 ? 40.147 13.140 -28.347 1.00 64.12 74 THR A N 1
ATOM 531 C CA . THR A 1 74 ? 39.717 11.756 -28.516 1.00 64.12 74 THR A CA 1
ATOM 532 C C . THR A 1 74 ? 38.203 11.764 -28.377 1.00 64.12 74 THR A C 1
ATOM 534 O O . THR A 1 74 ? 37.676 11.881 -27.273 1.00 64.12 74 THR A O 1
ATOM 537 N N . ILE A 1 75 ? 37.499 11.715 -29.508 1.00 58.50 75 ILE A N 1
ATOM 538 C CA . ILE A 1 75 ? 36.058 11.492 -29.521 1.00 58.50 75 ILE A CA 1
ATOM 539 C C . ILE A 1 75 ? 35.871 10.037 -29.103 1.00 58.50 75 ILE A C 1
ATOM 541 O O . ILE A 1 75 ? 36.136 9.118 -29.876 1.00 58.50 75 ILE A O 1
ATOM 545 N N . ILE A 1 76 ? 35.466 9.829 -27.853 1.00 59.34 76 ILE A N 1
ATOM 546 C CA . ILE A 1 76 ? 34.985 8.529 -27.398 1.00 59.34 76 ILE A CA 1
ATOM 547 C C . ILE A 1 76 ? 33.612 8.351 -28.047 1.00 59.34 76 ILE A C 1
ATOM 549 O O . ILE A 1 76 ? 32.620 8.923 -27.601 1.00 59.34 76 ILE A O 1
ATOM 553 N N . ILE A 1 77 ? 33.583 7.631 -29.167 1.00 56.50 77 ILE A N 1
ATOM 554 C CA . ILE A 1 77 ? 32.349 7.249 -29.849 1.00 56.50 77 ILE A CA 1
ATOM 555 C C . ILE A 1 77 ? 31.809 6.037 -29.099 1.00 56.50 77 ILE A C 1
ATOM 557 O O . ILE A 1 77 ? 32.334 4.931 -29.221 1.00 56.50 77 ILE A O 1
ATOM 561 N N . PHE A 1 78 ? 30.785 6.260 -28.285 1.00 58.88 78 PHE A N 1
ATOM 562 C CA . PHE A 1 78 ? 30.006 5.171 -27.716 1.00 58.88 78 PHE A CA 1
ATOM 563 C C . PHE A 1 78 ? 29.110 4.585 -28.819 1.00 58.88 78 PHE A C 1
ATOM 565 O O . PHE A 1 78 ? 28.514 5.357 -29.574 1.00 58.88 78 PHE A O 1
ATOM 572 N N . PRO A 1 79 ? 29.003 3.251 -28.944 1.00 65.69 79 PRO A N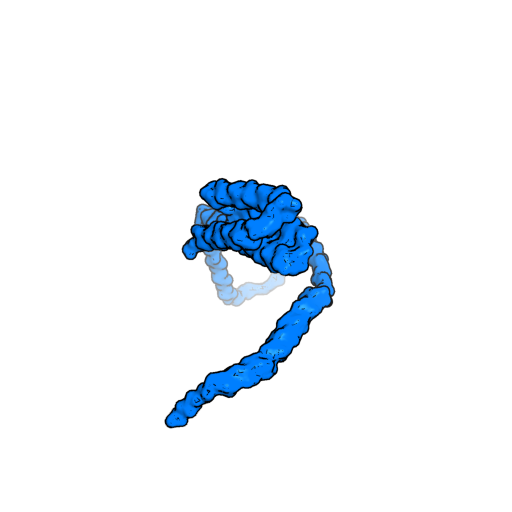 1
ATOM 573 C CA . PRO A 1 79 ? 28.035 2.638 -29.844 1.00 65.69 79 PRO A CA 1
ATOM 574 C C . PRO A 1 79 ? 26.623 3.069 -29.429 1.00 65.69 79 PRO A C 1
ATOM 576 O O . PRO A 1 79 ? 26.254 2.943 -28.261 1.00 65.69 79 PRO A O 1
ATOM 579 N N . GLU A 1 80 ? 25.843 3.582 -30.377 1.00 62.28 80 GLU A N 1
ATOM 580 C CA . GLU A 1 80 ? 24.481 4.101 -30.161 1.00 62.28 80 GLU A CA 1
ATOM 581 C C . GLU A 1 80 ? 23.544 3.044 -29.531 1.00 62.28 80 GLU A C 1
ATOM 583 O O . GLU A 1 80 ? 22.676 3.354 -28.707 1.00 62.28 80 GLU A O 1
ATOM 588 N N . ASP A 1 81 ? 23.809 1.770 -29.829 1.00 68.25 81 ASP A N 1
ATOM 589 C CA . ASP A 1 81 ? 23.089 0.611 -29.299 1.00 68.25 81 ASP A CA 1
ATOM 590 C C . ASP A 1 81 ? 23.304 0.411 -27.787 1.00 68.25 81 ASP A C 1
ATOM 592 O O . ASP A 1 81 ? 22.382 0.017 -27.070 1.00 68.25 81 ASP A O 1
ATOM 596 N N . THR A 1 82 ? 24.500 0.722 -27.270 1.00 66.88 82 THR A N 1
ATOM 597 C CA . THR A 1 82 ? 24.839 0.531 -25.849 1.00 66.88 82 THR A CA 1
ATOM 598 C C . THR A 1 82 ? 24.162 1.580 -24.970 1.00 66.88 82 THR A C 1
ATOM 600 O O . THR A 1 82 ? 23.628 1.245 -23.915 1.00 66.88 82 THR A O 1
ATOM 603 N N . ILE A 1 83 ? 24.123 2.835 -25.430 1.00 73.38 83 ILE A N 1
ATOM 604 C CA . ILE A 1 83 ? 23.471 3.944 -24.713 1.00 73.38 83 ILE A CA 1
ATOM 605 C C . ILE A 1 83 ? 21.963 3.689 -24.608 1.00 73.38 83 ILE A C 1
ATOM 607 O O . ILE A 1 83 ? 21.356 3.909 -23.561 1.00 73.38 83 ILE A O 1
ATOM 611 N N . SER A 1 84 ? 21.357 3.197 -25.690 1.00 79.62 84 SER A N 1
ATOM 612 C CA . SER A 1 84 ? 19.922 2.916 -25.739 1.00 79.62 84 SER A CA 1
ATOM 613 C C . SER A 1 84 ? 19.530 1.802 -24.768 1.00 79.62 84 SER A C 1
ATOM 615 O O . SER A 1 84 ? 18.529 1.924 -24.062 1.00 79.62 84 SER A O 1
ATOM 617 N N . LEU A 1 85 ? 20.338 0.740 -24.686 1.00 84.19 85 LEU A N 1
ATOM 618 C CA . LEU A 1 85 ? 20.098 -0.355 -23.749 1.00 84.19 85 LEU A CA 1
ATOM 619 C C . LEU A 1 85 ? 20.263 0.093 -22.291 1.00 84.19 85 LEU A C 1
ATOM 621 O O . LEU A 1 85 ? 19.396 -0.211 -21.474 1.00 84.19 85 LEU A O 1
ATOM 625 N N . GLU A 1 86 ? 21.321 0.846 -21.979 1.00 83.38 86 GLU A N 1
ATOM 626 C CA . GLU A 1 86 ? 21.589 1.347 -20.623 1.00 83.38 86 GLU A CA 1
ATOM 627 C C . GLU A 1 86 ? 20.481 2.294 -20.127 1.00 83.38 86 GLU A C 1
ATOM 629 O O . GLU A 1 86 ? 20.030 2.198 -18.983 1.00 83.38 86 GLU A O 1
ATOM 634 N N . LEU A 1 87 ? 19.969 3.165 -21.004 1.00 85.75 87 LEU A N 1
ATOM 635 C CA . LEU A 1 87 ? 18.831 4.036 -20.696 1.00 85.75 87 LEU A CA 1
ATOM 636 C C . LEU A 1 87 ? 17.546 3.243 -20.433 1.00 85.75 87 LEU A C 1
ATOM 638 O O . LEU A 1 87 ? 16.791 3.583 -19.520 1.00 85.75 87 LEU A O 1
ATOM 642 N N . VAL A 1 88 ? 17.290 2.189 -21.212 1.00 87.50 88 VAL A N 1
ATOM 643 C CA . VAL A 1 88 ? 16.127 1.313 -21.006 1.00 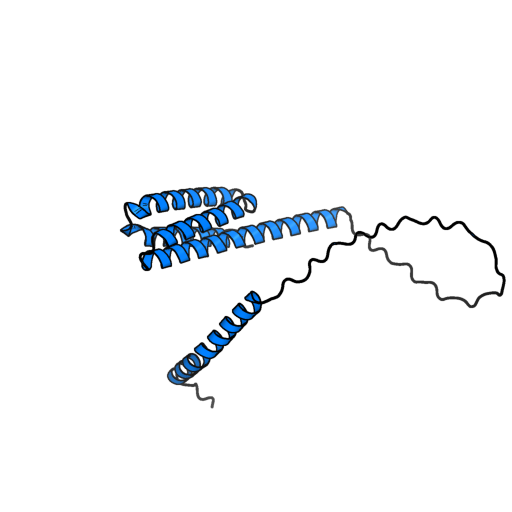87.50 88 VAL A CA 1
ATOM 644 C C . VAL A 1 88 ? 16.240 0.568 -19.678 1.00 87.50 88 VAL A C 1
ATOM 646 O O . VAL A 1 88 ? 15.254 0.505 -18.941 1.00 87.50 88 VAL A O 1
ATOM 649 N N . THR A 1 89 ? 17.421 0.046 -19.337 1.00 86.62 89 THR A N 1
ATOM 650 C CA . THR A 1 89 ? 17.639 -0.615 -18.043 1.00 86.62 89 THR A CA 1
ATOM 651 C C . THR A 1 89 ? 17.486 0.361 -16.885 1.00 86.62 89 THR A C 1
ATOM 653 O O . THR A 1 89 ? 16.741 0.077 -15.954 1.00 86.62 89 THR A O 1
ATOM 656 N N . LEU A 1 90 ? 18.076 1.556 -16.978 1.00 89.56 90 LEU A N 1
ATOM 657 C CA . LEU A 1 90 ? 17.985 2.557 -15.918 1.00 89.56 90 LEU A CA 1
ATOM 658 C C . LEU A 1 90 ? 16.542 3.025 -15.698 1.00 89.56 90 LEU A C 1
ATOM 660 O O . LEU A 1 90 ? 16.101 3.198 -14.563 1.00 89.56 90 LEU A O 1
ATOM 664 N N . ARG A 1 91 ? 15.786 3.219 -16.783 1.00 88.50 91 ARG A N 1
ATOM 665 C CA . ARG A 1 91 ? 14.366 3.567 -16.696 1.00 88.50 91 ARG A CA 1
ATOM 666 C C . ARG A 1 91 ? 13.567 2.468 -16.004 1.00 88.50 91 ARG A C 1
ATOM 668 O O . ARG A 1 91 ? 12.741 2.776 -15.150 1.00 88.50 91 ARG A O 1
ATOM 675 N N . ARG A 1 92 ? 13.828 1.209 -16.355 1.00 86.75 92 ARG A N 1
ATOM 676 C CA . ARG A 1 92 ? 13.181 0.058 -15.726 1.00 86.75 92 ARG A CA 1
ATOM 677 C C . ARG A 1 92 ? 13.487 -0.005 -14.230 1.00 86.75 92 ARG A C 1
ATOM 679 O O . ARG A 1 92 ? 12.562 -0.198 -13.449 1.00 86.75 92 ARG A O 1
ATOM 686 N N . ASP A 1 93 ? 14.737 0.215 -13.831 1.00 87.69 93 ASP A N 1
ATOM 687 C CA . ASP A 1 93 ? 15.142 0.223 -12.419 1.00 8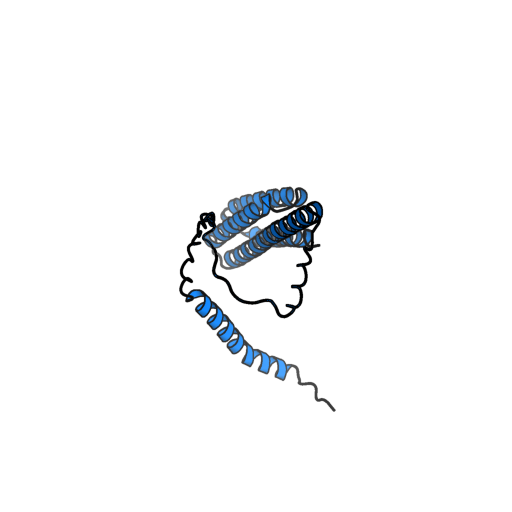7.69 93 ASP A CA 1
ATOM 688 C C . ASP A 1 93 ? 14.479 1.369 -11.639 1.00 87.69 93 ASP A C 1
ATOM 690 O O . ASP A 1 93 ? 14.091 1.210 -10.477 1.00 87.69 93 ASP A O 1
ATOM 694 N N . LEU A 1 94 ? 14.299 2.528 -12.280 1.00 88.56 94 LEU A N 1
ATOM 695 C CA . LEU A 1 94 ? 13.601 3.664 -11.685 1.00 88.56 94 LEU A CA 1
ATOM 696 C C . LEU A 1 94 ? 12.105 3.386 -11.502 1.00 88.56 94 LEU A C 1
ATOM 698 O O . LEU A 1 94 ? 11.576 3.633 -10.418 1.00 88.56 94 LEU A O 1
ATOM 702 N N . GLU A 1 95 ? 11.429 2.876 -12.535 1.00 89.00 95 GLU A N 1
ATOM 703 C CA . GLU A 1 95 ? 10.007 2.503 -12.471 1.00 89.00 95 GLU A CA 1
ATOM 704 C C . GLU A 1 95 ? 9.785 1.448 -11.382 1.00 89.00 95 GLU A C 1
ATOM 706 O O . GLU A 1 95 ? 8.914 1.601 -10.526 1.00 89.00 95 GLU A O 1
ATOM 711 N N . PHE A 1 96 ? 10.669 0.456 -11.332 1.00 87.38 96 PHE A N 1
ATOM 712 C CA . PHE A 1 96 ? 10.695 -0.568 -10.302 1.00 87.38 96 PHE A CA 1
ATOM 713 C C . PHE A 1 96 ? 10.844 0.013 -8.880 1.00 87.38 96 PHE A C 1
ATOM 715 O O . PHE A 1 96 ? 10.067 -0.293 -7.968 1.00 87.38 96 PHE A O 1
ATOM 722 N N . THR A 1 97 ? 11.825 0.896 -8.678 1.00 90.69 97 THR A N 1
ATOM 723 C CA . THR A 1 97 ? 12.068 1.528 -7.372 1.00 90.69 97 THR A CA 1
ATOM 724 C C . THR A 1 97 ? 10.879 2.390 -6.943 1.00 90.69 97 THR A C 1
ATOM 726 O O . THR A 1 97 ? 10.498 2.406 -5.773 1.00 90.69 97 THR A O 1
ATOM 729 N N . ALA A 1 98 ? 10.251 3.091 -7.888 1.00 93.25 98 ALA A N 1
ATOM 730 C CA . ALA A 1 98 ? 9.047 3.864 -7.619 1.00 93.25 98 ALA A CA 1
ATOM 731 C C . ALA A 1 98 ? 7.864 2.958 -7.228 1.00 93.25 98 ALA A C 1
ATOM 733 O O . ALA A 1 98 ? 7.177 3.248 -6.247 1.00 93.25 98 ALA A O 1
ATOM 734 N N . GLY A 1 99 ? 7.664 1.836 -7.929 1.00 93.38 99 GLY A N 1
ATOM 735 C CA . GLY A 1 99 ? 6.629 0.850 -7.609 1.00 93.38 99 GLY A CA 1
ATOM 736 C C . GLY A 1 99 ? 6.775 0.281 -6.195 1.00 93.38 99 GLY A C 1
ATOM 737 O O . GLY A 1 99 ? 5.834 0.335 -5.402 1.00 93.38 99 GLY A O 1
ATOM 738 N N . SER A 1 100 ? 7.976 -0.178 -5.832 1.00 92.62 100 SER A N 1
ATOM 739 C CA . SER A 1 100 ? 8.259 -0.693 -4.480 1.00 92.62 100 SER A CA 1
ATOM 740 C C . SER A 1 100 ? 8.073 0.359 -3.378 1.00 92.62 100 SER A C 1
ATOM 742 O O . SER A 1 100 ? 7.547 0.045 -2.307 1.00 92.62 100 SER A O 1
ATOM 744 N N . LEU A 1 101 ? 8.418 1.627 -3.636 1.00 95.00 101 LEU A N 1
ATOM 745 C CA . LEU A 1 101 ? 8.169 2.723 -2.695 1.00 95.00 101 LEU A CA 1
ATOM 746 C C . LEU A 1 101 ? 6.671 2.928 -2.435 1.00 95.00 101 LEU A C 1
ATOM 748 O O . LEU A 1 101 ? 6.273 3.152 -1.288 1.00 95.00 101 LEU A O 1
ATOM 752 N N . HIS A 1 102 ? 5.847 2.858 -3.481 1.00 96.81 102 HIS A N 1
ATOM 753 C CA . HIS A 1 102 ? 4.395 2.946 -3.350 1.00 96.81 102 HIS A CA 1
ATOM 754 C C . HIS A 1 102 ? 3.830 1.773 -2.537 1.00 96.81 102 HIS A C 1
ATOM 756 O O . HIS A 1 102 ? 3.057 2.004 -1.607 1.00 96.81 102 HIS A O 1
ATOM 762 N N . LEU A 1 103 ? 4.297 0.543 -2.780 1.00 95.81 103 LEU A N 1
ATOM 763 C CA . LEU A 1 103 ? 3.912 -0.624 -1.975 1.00 95.81 103 LEU A CA 1
ATOM 764 C C . LEU A 1 103 ? 4.294 -0.457 -0.496 1.00 95.81 103 LEU A C 1
ATOM 766 O O . LEU A 1 103 ? 3.470 -0.679 0.389 1.00 95.81 103 LEU A O 1
ATOM 770 N N . LEU A 1 104 ? 5.512 0.007 -0.203 1.00 95.94 104 LEU A N 1
ATOM 771 C CA . LEU A 1 104 ? 5.938 0.254 1.178 1.00 95.94 104 LEU A CA 1
ATOM 772 C C . LEU A 1 104 ? 5.089 1.340 1.852 1.00 95.94 104 LEU A C 1
ATOM 774 O O . LEU A 1 104 ? 4.762 1.239 3.038 1.00 95.94 104 LEU A O 1
ATOM 778 N N . ARG A 1 105 ? 4.714 2.382 1.104 1.00 97.06 105 ARG A N 1
ATOM 779 C CA . ARG A 1 105 ? 3.832 3.428 1.620 1.00 97.06 105 ARG A CA 1
ATOM 780 C C . ARG A 1 105 ? 2.450 2.866 1.943 1.00 97.06 105 ARG A C 1
ATOM 782 O O . ARG A 1 105 ? 1.967 3.132 3.043 1.00 97.06 105 ARG A O 1
ATOM 789 N N . ALA A 1 106 ? 1.884 2.024 1.079 1.00 97.50 106 ALA A N 1
ATOM 790 C CA . ALA A 1 106 ? 0.635 1.317 1.354 1.00 97.50 106 ALA A CA 1
ATOM 791 C C . ALA A 1 106 ? 0.725 0.475 2.642 1.00 97.50 106 ALA A C 1
ATOM 793 O O . ALA A 1 106 ? -0.164 0.564 3.490 1.00 97.50 106 ALA A O 1
ATOM 794 N N . THR A 1 107 ? 1.832 -0.242 2.873 1.00 97.00 107 THR A N 1
ATOM 795 C CA . THR A 1 107 ? 2.072 -0.975 4.133 1.00 97.00 107 THR A CA 1
ATOM 796 C C . THR A 1 107 ? 1.992 -0.056 5.354 1.00 97.00 107 THR A C 1
ATOM 798 O O . THR A 1 107 ? 1.311 -0.370 6.332 1.00 97.00 107 THR A O 1
ATOM 801 N N . ILE A 1 108 ? 2.645 1.108 5.301 1.00 97.00 108 ILE A N 1
ATOM 802 C CA . ILE A 1 108 ? 2.614 2.095 6.393 1.00 97.00 108 ILE A CA 1
ATOM 803 C C . ILE A 1 108 ? 1.188 2.622 6.610 1.00 97.00 108 ILE A C 1
ATOM 805 O O . ILE A 1 108 ? 0.758 2.775 7.755 1.00 97.00 108 ILE A O 1
ATOM 809 N N . ARG A 1 109 ? 0.429 2.882 5.537 1.00 97.81 109 ARG A N 1
ATOM 810 C CA . ARG A 1 109 ? -0.978 3.306 5.634 1.00 97.81 109 ARG A CA 1
ATOM 811 C C . ARG A 1 109 ? -1.835 2.255 6.335 1.00 97.81 109 ARG A C 1
ATOM 813 O O . ARG A 1 109 ? -2.561 2.598 7.264 1.00 97.81 109 ARG A O 1
ATOM 820 N N . ILE A 1 110 ? -1.692 0.981 5.978 1.00 96.88 110 ILE A N 1
ATOM 821 C CA . ILE A 1 110 ? -2.435 -0.118 6.614 1.00 96.88 110 ILE A CA 1
ATOM 822 C C . ILE A 1 110 ? -2.056 -0.245 8.098 1.00 96.88 110 ILE A C 1
ATOM 824 O O . ILE A 1 110 ? -2.932 -0.381 8.953 1.00 96.88 110 ILE A O 1
ATOM 828 N N . GLN A 1 111 ? -0.774 -0.111 8.449 1.00 96.38 111 GLN A N 1
ATOM 829 C CA . GLN A 1 111 ? -0.346 -0.081 9.854 1.00 96.38 111 GLN A CA 1
ATOM 830 C C . GLN A 1 111 ? -0.948 1.105 10.621 1.00 96.38 111 GLN A C 1
ATOM 832 O O . GLN A 1 111 ? -1.420 0.940 11.747 1.00 96.38 111 GLN A O 1
ATOM 837 N N . ASN A 1 112 ? -1.000 2.289 10.012 1.00 96.38 112 ASN A N 1
ATOM 838 C CA . ASN A 1 112 ? -1.662 3.446 10.615 1.00 96.38 112 ASN A CA 1
ATOM 839 C C . ASN A 1 112 ? -3.169 3.213 10.786 1.00 96.38 112 ASN A C 1
ATOM 841 O O . ASN A 1 112 ? -3.731 3.629 11.799 1.00 96.38 112 ASN A O 1
ATOM 845 N N . ALA A 1 113 ? -3.815 2.511 9.849 1.00 95.81 113 ALA A N 1
ATOM 846 C CA . ALA A 1 113 ? -5.211 2.101 9.971 1.00 95.81 113 ALA A CA 1
ATOM 847 C C . ALA A 1 113 ? -5.416 1.187 11.195 1.00 95.81 113 ALA A C 1
ATOM 849 O O . ALA A 1 113 ? -6.372 1.373 11.945 1.00 95.81 113 ALA A O 1
ATOM 850 N N . ARG A 1 114 ? -4.478 0.270 11.478 1.00 94.88 114 ARG A N 1
ATOM 851 C CA . ARG A 1 114 ? -4.504 -0.572 12.696 1.00 94.88 114 ARG A CA 1
ATOM 852 C C . ARG A 1 114 ? -4.389 0.243 13.971 1.00 94.88 114 ARG A C 1
ATOM 854 O O . ARG A 1 114 ? -5.165 0.045 14.905 1.00 94.88 114 ARG A O 1
ATOM 861 N N . ILE A 1 115 ? -3.448 1.185 14.004 1.00 95.00 115 ILE A N 1
ATOM 862 C CA . ILE A 1 115 ? -3.277 2.092 15.144 1.00 95.00 115 ILE A CA 1
ATOM 863 C C . ILE A 1 115 ? -4.564 2.902 15.357 1.00 95.00 115 ILE A C 1
ATOM 865 O O . ILE A 1 115 ? -5.063 2.975 16.479 1.00 95.00 115 ILE A O 1
ATOM 869 N N . ALA A 1 116 ? -5.151 3.452 14.293 1.00 93.81 116 ALA A N 1
ATOM 870 C CA . ALA A 1 116 ? -6.419 4.177 14.362 1.00 93.81 116 ALA A CA 1
ATOM 871 C C . ALA A 1 116 ? -7.572 3.291 14.869 1.00 93.81 116 ALA A C 1
ATOM 873 O O . ALA A 1 116 ? -8.332 3.725 15.737 1.00 93.81 116 ALA A O 1
ATOM 874 N N . HIS A 1 117 ? -7.658 2.041 14.405 1.00 92.81 117 HIS A N 1
ATOM 875 C CA . HIS A 1 117 ? -8.660 1.074 14.855 1.00 92.81 117 HIS A CA 1
ATOM 876 C C . HIS A 1 117 ? -8.514 0.769 16.352 1.00 92.81 117 HIS A C 1
ATOM 878 O O . HIS A 1 117 ? -9.494 0.822 17.093 1.00 92.81 117 HIS A O 1
ATOM 884 N N . SER A 1 118 ? -7.282 0.555 16.830 1.00 91.88 118 SER A N 1
ATOM 885 C CA . SER A 1 118 ? -6.996 0.332 18.257 1.00 91.88 118 SER A CA 1
ATOM 886 C C . SER A 1 118 ? -7.394 1.520 19.145 1.00 91.88 118 SER A C 1
ATOM 888 O O . SER A 1 118 ? -7.759 1.340 20.305 1.00 91.88 118 SER A O 1
ATOM 890 N N . ASN A 1 119 ? -7.389 2.728 18.575 1.00 92.69 119 ASN A N 1
ATOM 891 C CA . ASN A 1 119 ? -7.794 3.966 19.233 1.00 92.69 119 ASN A CA 1
ATOM 892 C C . ASN A 1 119 ? -9.284 4.303 19.026 1.00 92.69 119 ASN A C 1
ATOM 894 O O . ASN A 1 119 ? -9.706 5.400 19.392 1.00 92.69 119 ASN A O 1
ATOM 898 N N . LEU A 1 120 ? -10.074 3.394 18.437 1.00 89.50 120 LEU A N 1
ATOM 899 C CA . LEU A 1 120 ? -11.501 3.572 18.134 1.00 89.50 120 LEU A CA 1
ATOM 900 C C . LEU A 1 120 ? -11.795 4.768 17.205 1.00 89.50 120 LEU A C 1
ATOM 902 O O . LEU A 1 120 ? -12.848 5.399 17.292 1.00 89.50 120 LEU A O 1
ATOM 906 N N . GLN A 1 121 ? -10.863 5.100 16.309 1.00 90.31 121 GLN A N 1
ATOM 907 C CA . GLN A 1 121 ? -10.978 6.223 15.376 1.00 90.31 121 GLN A CA 1
ATOM 908 C C . GLN A 1 121 ? -11.404 5.747 13.981 1.00 90.31 121 GLN A C 1
ATOM 910 O O . GLN A 1 121 ? -10.623 5.834 13.037 1.00 90.31 121 GLN A O 1
ATOM 915 N N . THR A 1 122 ? -12.637 5.255 13.831 1.00 87.44 122 THR A N 1
ATOM 916 C CA . THR A 1 122 ? -13.123 4.620 12.586 1.00 87.44 122 THR A CA 1
ATOM 917 C C . THR A 1 122 ? -12.920 5.482 11.335 1.00 87.44 122 THR A C 1
ATOM 919 O O . THR A 1 122 ? -12.393 4.989 10.344 1.00 87.44 122 THR A O 1
ATOM 922 N N . GLY A 1 123 ? -13.206 6.789 11.395 1.00 88.94 123 GLY A N 1
ATOM 923 C CA . GLY A 1 123 ? -12.987 7.689 10.251 1.00 88.94 123 GLY A CA 1
ATOM 924 C C . GLY A 1 123 ? -11.512 7.835 9.848 1.00 88.94 123 GLY A C 1
ATOM 925 O O . GLY A 1 123 ? -11.199 8.002 8.673 1.00 88.94 123 GLY A O 1
ATOM 926 N N . ASN A 1 124 ? -10.581 7.705 10.800 1.00 93.19 124 ASN A N 1
ATOM 927 C CA . ASN A 1 124 ? -9.153 7.669 10.483 1.00 93.19 124 ASN A CA 1
ATOM 928 C C . ASN A 1 124 ? -8.741 6.318 9.887 1.00 93.19 124 ASN A C 1
ATOM 930 O O . ASN A 1 124 ? -7.813 6.290 9.084 1.00 93.19 124 ASN A O 1
ATOM 934 N N . VAL A 1 125 ? -9.409 5.214 10.249 1.00 94.38 125 VAL A N 1
ATOM 935 C CA . VAL A 1 125 ? -9.173 3.902 9.621 1.00 94.38 125 VAL A CA 1
ATOM 936 C C . VAL A 1 125 ? -9.542 3.965 8.143 1.00 94.38 125 VAL A C 1
ATOM 938 O O . VAL A 1 125 ? -8.706 3.645 7.304 1.00 94.38 125 VAL A O 1
ATOM 941 N N . GLU A 1 126 ? -10.746 4.443 7.827 1.00 94.31 126 GLU A N 1
ATOM 942 C CA . GLU A 1 126 ? -11.225 4.606 6.448 1.00 94.31 126 GLU A CA 1
ATOM 943 C C . GLU A 1 126 ? -10.283 5.496 5.631 1.00 94.31 126 GLU A C 1
ATOM 945 O O . GLU A 1 126 ? -9.801 5.080 4.580 1.00 94.31 126 GLU A O 1
ATOM 950 N N . ALA A 1 127 ? -9.907 6.662 6.166 1.00 96.69 127 ALA A N 1
ATOM 951 C CA . ALA A 1 127 ? -8.986 7.567 5.484 1.00 96.69 127 ALA A CA 1
ATOM 952 C C . ALA A 1 127 ? -7.603 6.939 5.223 1.00 96.69 127 ALA A C 1
ATOM 954 O O . ALA A 1 127 ? -6.991 7.194 4.186 1.00 96.69 127 ALA A O 1
ATOM 955 N N . GLN A 1 128 ? -7.076 6.128 6.148 1.00 97.62 128 GLN A N 1
ATOM 956 C CA . GLN A 1 128 ? -5.816 5.420 5.904 1.00 97.62 128 GLN A CA 1
ATOM 957 C C . GLN A 1 128 ? -5.974 4.305 4.864 1.00 97.62 128 GLN A C 1
ATOM 959 O O . GLN A 1 128 ? -5.055 4.105 4.073 1.00 97.62 128 GLN A O 1
ATOM 964 N N . LEU A 1 129 ? -7.110 3.606 4.836 1.00 96.56 129 LEU A N 1
ATOM 965 C CA . LEU A 1 129 ? -7.394 2.588 3.824 1.00 96.56 129 LEU A CA 1
ATOM 966 C C . LEU A 1 129 ? -7.534 3.193 2.420 1.00 96.56 129 LEU A C 1
ATOM 968 O O . LEU A 1 129 ? -6.972 2.642 1.477 1.00 96.56 129 LEU A O 1
ATOM 972 N N . ASP A 1 130 ? -8.165 4.360 2.292 1.00 97.56 130 ASP A N 1
ATOM 973 C CA . ASP A 1 130 ? -8.246 5.092 1.020 1.00 97.56 130 ASP A CA 1
ATOM 974 C C . ASP A 1 130 ? -6.859 5.502 0.509 1.00 97.56 130 ASP A C 1
ATOM 976 O O . ASP A 1 130 ? -6.545 5.365 -0.674 1.00 97.56 130 ASP A O 1
ATOM 980 N N . LEU A 1 131 ? -5.991 5.972 1.409 1.00 98.06 131 LEU A N 1
ATOM 981 C CA . LEU A 1 131 ? -4.608 6.298 1.063 1.00 98.06 131 LEU A CA 1
ATOM 982 C C . LEU A 1 131 ? -3.802 5.050 0.685 1.00 98.06 131 LEU A C 1
ATOM 984 O O . LEU A 1 131 ? -2.993 5.118 -0.236 1.00 98.06 131 LEU A O 1
ATOM 988 N N . ALA A 1 132 ? -4.019 3.924 1.371 1.00 97.69 132 ALA A N 1
ATOM 989 C CA . ALA A 1 132 ? -3.379 2.659 1.025 1.00 97.69 132 ALA A CA 1
ATOM 990 C C . ALA A 1 132 ? -3.775 2.214 -0.388 1.00 97.69 132 ALA A C 1
ATOM 992 O O . ALA A 1 132 ? -2.903 1.860 -1.176 1.00 97.69 132 ALA A O 1
ATOM 993 N N . GLN A 1 133 ? -5.063 2.295 -0.722 1.00 97.44 133 GLN A N 1
ATOM 994 C CA . GLN A 1 133 ? -5.569 1.984 -2.056 1.00 97.44 133 GLN A CA 1
ATOM 995 C C . GLN A 1 133 ? -4.971 2.912 -3.123 1.00 97.44 133 GLN A C 1
ATOM 997 O O . GLN A 1 133 ? -4.506 2.437 -4.153 1.00 97.44 133 GLN A O 1
ATOM 1002 N N . ALA A 1 134 ? -4.889 4.219 -2.859 1.00 97.88 134 ALA A N 1
ATOM 1003 C CA . ALA A 1 134 ? -4.271 5.161 -3.792 1.00 97.88 134 ALA A CA 1
ATOM 1004 C C . ALA A 1 134 ? -2.780 4.858 -4.040 1.00 97.88 134 ALA A C 1
ATOM 1006 O O . ALA A 1 134 ? -2.298 4.979 -5.167 1.00 97.88 134 ALA A O 1
ATOM 1007 N N . ASP A 1 135 ? -2.049 4.450 -3.000 1.00 98.00 135 ASP A N 1
ATOM 1008 C CA . ASP A 1 135 ? -0.654 4.026 -3.126 1.00 98.00 135 ASP A CA 1
ATOM 1009 C C . ASP A 1 135 ? -0.535 2.695 -3.904 1.00 98.00 135 ASP A C 1
ATOM 1011 O O . ASP A 1 135 ? 0.342 2.565 -4.756 1.00 98.00 135 ASP A O 1
ATOM 1015 N N . LEU A 1 136 ? -1.441 1.735 -3.692 1.00 97.00 136 LEU A N 1
ATOM 1016 C CA . LEU A 1 136 ? -1.504 0.487 -4.467 1.00 97.00 136 LEU A CA 1
ATOM 1017 C C . LEU A 1 136 ? -1.817 0.736 -5.953 1.00 97.00 136 LEU A C 1
ATOM 1019 O O . LEU A 1 136 ? -1.155 0.174 -6.829 1.00 97.00 136 LEU A O 1
ATOM 1023 N N . ASP A 1 137 ? -2.762 1.626 -6.248 1.00 97.31 137 ASP A N 1
ATOM 1024 C CA . ASP A 1 137 ? -3.115 2.022 -7.614 1.00 97.31 137 ASP A CA 1
ATOM 1025 C C . ASP A 1 137 ? -1.952 2.741 -8.317 1.00 97.31 137 ASP A C 1
ATOM 1027 O O . ASP A 1 137 ? -1.719 2.538 -9.510 1.00 97.31 137 ASP A O 1
ATOM 1031 N N . ALA A 1 138 ? -1.171 3.537 -7.578 1.00 96.75 138 ALA A N 1
ATOM 1032 C CA . ALA A 1 138 ? 0.041 4.169 -8.094 1.00 96.75 138 ALA A CA 1
ATOM 1033 C C . ALA A 1 138 ? 1.177 3.162 -8.357 1.00 96.75 138 ALA A C 1
ATOM 1035 O O . ALA A 1 138 ? 1.961 3.359 -9.288 1.00 96.75 138 ALA A O 1
ATOM 1036 N N . ALA A 1 139 ? 1.258 2.072 -7.586 1.00 95.56 139 ALA A N 1
ATOM 1037 C CA . ALA A 1 139 ? 2.204 0.983 -7.838 1.00 95.56 139 ALA A CA 1
ATOM 1038 C C . ALA A 1 139 ? 1.814 0.139 -9.064 1.00 95.56 139 ALA A C 1
ATOM 1040 O O . ALA A 1 139 ? 2.688 -0.350 -9.777 1.00 95.56 139 ALA A O 1
ATOM 1041 N N . PHE A 1 140 ? 0.515 -0.015 -9.340 1.00 95.50 140 PHE A N 1
ATOM 1042 C CA . PHE A 1 140 ? -0.013 -0.901 -10.381 1.00 95.50 140 PHE A CA 1
ATOM 1043 C C . PHE A 1 140 ? 0.657 -0.770 -11.769 1.00 95.50 140 PHE A C 1
ATOM 1045 O O . PHE A 1 140 ? 1.053 -1.797 -12.325 1.00 95.50 140 PHE A O 1
ATOM 1052 N N . PRO A 1 141 ? 0.836 0.431 -12.360 1.00 94.56 141 PRO A N 1
ATOM 1053 C CA . PRO A 1 141 ? 1.470 0.554 -13.674 1.00 94.56 141 PRO A CA 1
ATOM 1054 C C . PRO A 1 141 ? 2.992 0.337 -13.660 1.00 94.56 141 PRO A C 1
ATOM 1056 O O . PRO A 1 141 ? 3.588 0.238 -14.729 1.00 94.56 141 PRO A O 1
ATOM 1059 N N . LEU A 1 142 ? 3.621 0.288 -12.483 1.00 93.19 142 LEU A N 1
ATOM 1060 C CA . LEU A 1 142 ? 5.078 0.280 -12.311 1.00 93.19 142 LEU A CA 1
ATOM 1061 C C . LEU A 1 142 ? 5.652 -1.112 -12.013 1.00 93.19 142 LEU A C 1
ATOM 1063 O O . LEU A 1 142 ? 6.867 -1.294 -12.023 1.00 93.19 142 LEU A O 1
ATOM 1067 N N . VAL A 1 143 ? 4.787 -2.089 -11.738 1.00 90.56 143 VAL A N 1
ATOM 1068 C CA . VAL A 1 143 ? 5.175 -3.441 -11.319 1.00 90.56 143 VAL A CA 1
ATOM 1069 C C . VAL A 1 143 ? 4.903 -4.492 -12.401 1.00 90.56 143 VAL A C 1
ATOM 1071 O O . VAL A 1 143 ? 4.216 -4.259 -13.409 1.00 90.56 143 VAL A O 1
ATOM 1074 N N . SER A 1 144 ? 5.458 -5.685 -12.183 1.00 89.88 144 SER A N 1
ATOM 1075 C CA . SER A 1 144 ? 5.269 -6.847 -13.056 1.00 89.88 144 SER A CA 1
ATOM 1076 C C . SER A 1 144 ? 3.805 -7.318 -13.102 1.00 89.88 144 SER A C 1
ATOM 1078 O O . SER A 1 144 ? 3.014 -7.044 -12.199 1.00 89.88 144 SER A O 1
ATOM 1080 N N . ASP A 1 145 ? 3.430 -8.055 -14.152 1.00 88.56 145 ASP A N 1
ATOM 1081 C CA . ASP A 1 145 ? 2.054 -8.553 -14.322 1.00 88.56 145 ASP A CA 1
ATOM 1082 C C . ASP A 1 145 ? 1.614 -9.486 -13.174 1.00 88.56 145 ASP A C 1
ATOM 1084 O O . ASP A 1 145 ? 0.446 -9.477 -12.786 1.00 88.56 145 ASP A O 1
ATOM 1088 N N . GLU A 1 146 ? 2.543 -10.257 -12.594 1.00 86.88 146 GLU A N 1
ATOM 1089 C CA . GLU A 1 146 ? 2.259 -11.125 -11.443 1.00 86.88 146 GLU A CA 1
ATOM 1090 C C . GLU A 1 146 ? 1.871 -10.298 -10.208 1.00 86.88 146 GLU A C 1
ATOM 1092 O O . GLU A 1 146 ? 0.884 -10.596 -9.531 1.00 86.88 146 GLU A O 1
ATOM 1097 N N . VAL A 1 147 ? 2.607 -9.216 -9.945 1.00 91.38 147 VAL A N 1
ATOM 1098 C CA . VAL A 1 147 ? 2.346 -8.323 -8.810 1.00 91.38 147 VAL A CA 1
ATOM 1099 C C . VAL A 1 147 ? 1.063 -7.518 -9.028 1.00 91.38 147 VAL A C 1
ATOM 1101 O O . VAL A 1 147 ? 0.311 -7.306 -8.079 1.00 91.38 147 VAL A O 1
ATOM 1104 N N . ARG A 1 148 ? 0.730 -7.150 -10.273 1.00 93.12 148 ARG A N 1
ATOM 1105 C CA . ARG A 1 148 ? -0.531 -6.454 -10.596 1.00 93.12 148 ARG A CA 1
ATOM 1106 C C . ARG A 1 148 ? -1.776 -7.236 -10.191 1.00 93.12 148 ARG A C 1
ATOM 1108 O O . ARG A 1 148 ? -2.698 -6.650 -9.626 1.00 93.12 148 ARG A O 1
ATOM 1115 N N . ALA A 1 149 ? -1.808 -8.542 -10.448 1.00 92.06 149 ALA A N 1
ATOM 1116 C CA . ALA A 1 149 ? -2.936 -9.380 -10.039 1.00 92.06 149 ALA A CA 1
ATOM 1117 C C . ALA A 1 149 ? -3.088 -9.411 -8.508 1.00 92.06 149 ALA A C 1
ATOM 1119 O O . ALA A 1 149 ? -4.198 -9.333 -7.982 1.00 92.06 149 ALA A O 1
ATOM 1120 N N . ALA A 1 150 ? -1.966 -9.463 -7.787 1.00 93.81 150 ALA A N 1
ATOM 1121 C CA . ALA A 1 150 ? -1.972 -9.415 -6.332 1.00 93.81 150 ALA A CA 1
ATOM 1122 C C . ALA A 1 150 ? -2.432 -8.043 -5.800 1.00 93.81 150 ALA A C 1
ATOM 1124 O O . ALA A 1 150 ? -3.237 -8.000 -4.873 1.00 93.81 150 ALA A O 1
ATOM 1125 N N . ILE A 1 151 ? -2.015 -6.934 -6.424 1.00 95.44 151 ILE A N 1
ATOM 1126 C CA . ILE A 1 151 ? -2.500 -5.581 -6.095 1.00 95.44 151 ILE A CA 1
ATOM 1127 C C . ILE A 1 151 ? -4.024 -5.481 -6.243 1.00 95.44 151 ILE A C 1
ATOM 1129 O O . ILE A 1 151 ? -4.687 -4.955 -5.353 1.00 95.44 151 ILE A O 1
ATOM 1133 N N . GLN A 1 152 ? -4.600 -6.023 -7.319 1.00 95.62 152 GLN A N 1
ATOM 1134 C CA . GLN A 1 152 ? -6.058 -6.031 -7.495 1.00 95.62 152 GLN A CA 1
ATOM 1135 C C . GLN A 1 152 ? -6.761 -6.778 -6.359 1.00 95.62 152 GLN A C 1
ATOM 1137 O O . GLN A 1 152 ? -7.689 -6.244 -5.754 1.00 95.62 152 GLN A O 1
ATOM 1142 N N . GLY A 1 153 ? -6.266 -7.966 -6.002 1.00 95.69 153 GLY A N 1
ATOM 1143 C CA . GLY A 1 153 ? -6.805 -8.725 -4.873 1.00 95.69 153 GLY A CA 1
ATOM 1144 C C . GLY A 1 153 ? -6.679 -7.996 -3.530 1.00 95.69 153 GLY A C 1
ATOM 1145 O O . GLY A 1 153 ? -7.535 -8.157 -2.661 1.00 95.69 153 GLY A O 1
ATOM 1146 N N . LEU A 1 154 ? -5.638 -7.180 -3.344 1.00 96.00 154 LEU A N 1
ATOM 1147 C CA . LEU A 1 154 ? -5.472 -6.342 -2.153 1.00 96.00 154 LEU A CA 1
ATOM 1148 C C . LEU A 1 154 ? -6.466 -5.177 -2.131 1.00 96.00 154 LEU A C 1
ATOM 1150 O O . LEU A 1 154 ? -7.069 -4.920 -1.091 1.00 96.00 154 LEU A O 1
ATOM 1154 N N . ASN A 1 155 ? -6.690 -4.517 -3.268 1.00 96.62 155 ASN A N 1
ATOM 1155 C CA . ASN A 1 155 ? -7.699 -3.463 -3.394 1.00 96.62 155 ASN A CA 1
ATOM 1156 C C . ASN A 1 155 ? -9.108 -3.989 -3.095 1.00 96.62 155 ASN A C 1
ATOM 1158 O O . ASN A 1 155 ? -9.865 -3.352 -2.361 1.00 96.62 155 ASN A O 1
ATOM 1162 N N . ASP A 1 156 ? -9.446 -5.180 -3.590 1.00 96.44 156 ASP A N 1
ATOM 1163 C CA . ASP A 1 156 ? -10.718 -5.827 -3.269 1.00 96.44 156 ASP A CA 1
ATOM 1164 C C . ASP A 1 156 ? -10.838 -6.109 -1.763 1.00 96.44 156 ASP A C 1
ATOM 1166 O O . ASP A 1 156 ? -11.858 -5.788 -1.152 1.00 96.44 156 ASP A O 1
ATOM 1170 N N . GLN A 1 157 ? -9.783 -6.639 -1.130 1.00 95.25 157 GLN A N 1
ATOM 1171 C CA . GLN A 1 157 ? -9.751 -6.858 0.323 1.00 95.25 157 GLN A CA 1
ATOM 1172 C C . GLN A 1 157 ? -9.937 -5.559 1.119 1.00 95.25 157 GLN A C 1
ATOM 1174 O O . GLN A 1 157 ? -10.666 -5.562 2.113 1.00 95.25 157 GLN A O 1
ATOM 1179 N N . ILE A 1 158 ? -9.318 -4.455 0.690 1.00 95.56 158 ILE A N 1
ATOM 1180 C CA . ILE A 1 158 ? -9.483 -3.138 1.322 1.00 95.56 158 ILE A CA 1
ATOM 1181 C C . ILE A 1 158 ? -10.937 -2.661 1.216 1.00 95.56 158 ILE A C 1
ATOM 1183 O O . ILE A 1 158 ? -11.497 -2.209 2.217 1.00 95.56 158 ILE A O 1
ATOM 1187 N N . ASN A 1 159 ? -11.571 -2.810 0.049 1.00 94.00 159 ASN A N 1
ATOM 1188 C CA . ASN A 1 159 ? -12.979 -2.452 -0.139 1.00 94.00 159 ASN A CA 1
ATOM 1189 C C . ASN A 1 159 ? -13.894 -3.260 0.791 1.00 94.00 159 ASN A C 1
ATOM 1191 O O . ASN A 1 159 ? -14.694 -2.676 1.520 1.00 94.00 159 ASN A O 1
ATOM 1195 N N . TYR A 1 160 ? -13.718 -4.585 0.850 1.00 92.38 160 TYR A N 1
ATOM 1196 C CA . TYR A 1 160 ? -14.491 -5.428 1.770 1.00 92.38 160 TYR A CA 1
ATOM 1197 C C . TYR A 1 160 ? -14.268 -5.054 3.235 1.00 92.38 160 TYR A C 1
ATOM 1199 O O . TYR A 1 160 ? -15.200 -5.082 4.036 1.00 92.38 160 TYR A O 1
ATOM 1207 N N . LEU A 1 161 ? -13.036 -4.701 3.601 1.00 92.75 161 LEU A N 1
ATOM 1208 C CA . LEU A 1 161 ? -12.714 -4.303 4.964 1.00 92.75 161 LEU A CA 1
ATOM 1209 C C . LEU A 1 161 ? -13.386 -2.981 5.355 1.00 92.75 161 LEU A C 1
ATOM 1211 O O . LEU A 1 161 ? -13.853 -2.852 6.485 1.00 92.75 161 LEU A O 1
ATOM 1215 N N . ARG A 1 162 ? -13.462 -2.021 4.427 1.00 90.94 162 ARG A N 1
ATOM 1216 C CA . ARG A 1 162 ? -14.217 -0.774 4.615 1.00 90.94 162 ARG A CA 1
ATOM 1217 C C . ARG A 1 162 ? -15.709 -1.016 4.786 1.00 90.94 162 ARG A C 1
ATOM 1219 O O . ARG A 1 162 ? -16.321 -0.393 5.646 1.00 90.94 162 ARG A O 1
ATOM 1226 N N . ASP A 1 163 ? -16.285 -1.935 4.027 1.00 89.69 163 ASP A N 1
ATOM 1227 C CA . ASP A 1 163 ? -17.704 -2.257 4.185 1.00 89.69 163 ASP A CA 1
ATOM 1228 C C . ASP A 1 163 ? -17.968 -2.933 5.546 1.00 89.69 163 ASP A C 1
ATOM 1230 O O . ASP A 1 163 ? -18.930 -2.601 6.245 1.00 89.69 163 ASP A O 1
ATOM 1234 N N . ASP A 1 164 ? -17.068 -3.824 5.977 1.00 88.75 164 ASP A N 1
ATOM 1235 C CA . ASP A 1 164 ? -17.164 -4.526 7.263 1.00 88.75 164 ASP A CA 1
ATOM 1236 C C . ASP A 1 164 ? -16.850 -3.628 8.483 1.00 88.75 164 ASP A C 1
ATOM 1238 O O . ASP A 1 164 ? -17.277 -3.970 9.589 1.00 88.75 164 ASP A O 1
ATOM 1242 N N . LEU A 1 165 ? -16.185 -2.472 8.316 1.00 86.88 165 LEU A N 1
ATOM 1243 C CA . LEU A 1 165 ? -15.829 -1.526 9.397 1.00 86.88 165 LEU A CA 1
ATOM 1244 C C . LEU A 1 165 ? -17.008 -1.121 10.283 1.00 86.88 165 LEU A C 1
ATOM 1246 O O . LEU A 1 165 ? -16.852 -0.959 11.495 1.00 86.88 165 LEU A O 1
ATOM 1250 N N . SER A 1 166 ? -18.194 -1.006 9.690 1.00 80.19 166 SER A N 1
ATOM 1251 C CA . SER A 1 166 ? -19.426 -0.655 10.402 1.00 80.19 166 SER A CA 1
ATOM 1252 C C . SER A 1 166 ? -20.233 -1.866 10.890 1.00 80.19 166 SER A C 1
ATOM 1254 O O . SER A 1 166 ? -21.082 -1.719 11.770 1.00 80.19 166 SER A O 1
ATOM 1256 N N . ILE A 1 167 ? -19.978 -3.057 10.338 1.00 85.00 167 ILE A N 1
ATOM 1257 C CA . ILE A 1 167 ? -20.818 -4.253 10.515 1.00 85.00 167 ILE A CA 1
ATOM 1258 C C . ILE A 1 167 ? -20.190 -5.237 11.509 1.00 85.00 167 ILE A C 1
ATOM 1260 O O . ILE A 1 167 ? -20.900 -5.791 12.349 1.00 85.00 167 ILE A O 1
ATOM 1264 N N . ARG A 1 168 ? -18.877 -5.481 11.401 1.00 83.50 168 ARG A N 1
ATOM 1265 C CA . ARG A 1 168 ? -18.127 -6.511 12.148 1.00 83.50 168 ARG A CA 1
ATOM 1266 C C . ARG A 1 168 ? -16.728 -6.020 12.550 1.00 83.50 168 ARG A C 1
ATOM 1268 O O . ARG A 1 168 ? -15.720 -6.517 12.030 1.00 83.50 168 ARG A O 1
ATOM 1275 N N . PRO A 1 169 ? -16.634 -5.052 13.479 1.00 79.69 169 PRO A N 1
ATOM 1276 C CA . PRO A 1 169 ? -15.359 -4.459 13.879 1.00 79.69 169 PRO A CA 1
ATOM 1277 C C . PRO A 1 169 ? -14.391 -5.448 14.550 1.00 79.69 169 PRO A C 1
ATOM 1279 O O . PRO A 1 169 ? -13.175 -5.263 14.526 1.00 79.69 169 PRO A O 1
ATOM 1282 N N . GLU A 1 170 ? -14.897 -6.538 15.121 1.00 80.81 170 GLU A N 1
ATOM 1283 C CA . GLU A 1 170 ? -14.118 -7.485 15.920 1.00 80.81 170 GLU A CA 1
ATOM 1284 C C . GLU A 1 170 ? -13.032 -8.252 15.145 1.00 80.81 170 GLU A C 1
ATOM 1286 O O . GLU A 1 170 ? -12.062 -8.703 15.751 1.00 80.81 170 GLU A O 1
ATOM 1291 N N . THR A 1 171 ? -13.154 -8.384 13.819 1.00 85.50 171 THR A N 1
ATOM 1292 C CA . THR A 1 171 ? -12.180 -9.124 12.981 1.00 85.50 171 THR A CA 1
ATOM 1293 C C . THR A 1 171 ? -11.205 -8.227 12.218 1.00 85.50 171 THR A C 1
ATOM 1295 O O . THR A 1 171 ? -10.373 -8.706 11.446 1.00 85.50 171 THR A O 1
ATOM 1298 N N . ILE A 1 172 ? -11.288 -6.913 12.416 1.00 89.44 172 ILE A N 1
ATOM 1299 C CA . ILE A 1 172 ? -10.577 -5.944 11.578 1.00 89.44 172 ILE A CA 1
ATOM 1300 C C . ILE A 1 172 ? -9.085 -5.926 11.861 1.00 89.44 172 ILE A C 1
ATOM 1302 O O . ILE A 1 172 ? -8.298 -5.850 10.924 1.00 89.44 172 ILE A O 1
ATOM 1306 N N . ASP A 1 173 ? -8.674 -6.040 13.124 1.00 90.56 173 ASP A N 1
ATOM 1307 C CA . ASP A 1 173 ? -7.248 -5.978 13.454 1.00 90.56 173 ASP A CA 1
ATOM 1308 C C . ASP A 1 173 ? -6.462 -7.146 12.839 1.00 90.56 173 ASP A C 1
ATOM 1310 O O . ASP A 1 173 ? -5.395 -6.927 12.266 1.00 90.56 173 ASP A O 1
ATOM 1314 N N . SER A 1 174 ? -7.011 -8.368 12.869 1.00 91.75 174 SER A N 1
ATOM 1315 C CA . SER A 1 174 ? -6.372 -9.522 12.223 1.00 91.75 174 SER A CA 1
ATOM 1316 C C . SER A 1 174 ? -6.320 -9.355 10.707 1.00 91.75 174 SER A C 1
ATOM 1318 O O . SER A 1 174 ? -5.276 -9.570 10.106 1.00 91.75 174 SER A O 1
ATOM 1320 N N . ARG A 1 175 ? -7.410 -8.888 10.085 1.00 92.88 175 ARG A N 1
ATOM 1321 C CA . ARG A 1 175 ? -7.453 -8.664 8.633 1.00 92.88 175 ARG A CA 1
ATOM 1322 C C . ARG A 1 175 ? -6.486 -7.579 8.178 1.00 92.88 175 ARG A C 1
ATOM 1324 O O . ARG A 1 175 ? -5.835 -7.736 7.152 1.00 92.88 175 ARG A O 1
ATOM 1331 N N . LEU A 1 176 ? -6.360 -6.493 8.938 1.00 93.38 176 LEU A N 1
ATOM 1332 C CA . LEU A 1 176 ? -5.369 -5.455 8.671 1.00 93.38 176 LEU A CA 1
ATOM 1333 C C . LEU A 1 176 ? -3.937 -5.976 8.861 1.00 93.38 176 LEU A C 1
ATOM 1335 O O . LEU A 1 176 ? -3.036 -5.563 8.128 1.00 93.38 176 LEU A O 1
ATOM 1339 N N . ALA A 1 177 ? -3.703 -6.858 9.838 1.00 94.00 177 ALA A N 1
ATOM 1340 C CA . ALA A 1 177 ? -2.410 -7.515 10.010 1.00 94.00 177 ALA A CA 1
ATOM 1341 C C . ALA A 1 177 ? -2.068 -8.383 8.791 1.00 94.00 177 ALA A C 1
ATOM 1343 O O . ALA A 1 177 ? -0.993 -8.219 8.218 1.00 94.00 177 ALA A O 1
ATOM 1344 N N . ASP A 1 178 ? -3.011 -9.210 8.338 1.00 95.06 178 ASP A N 1
ATOM 1345 C CA . ASP A 1 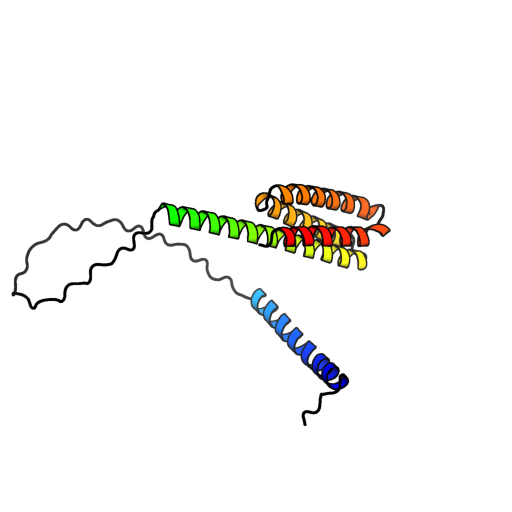178 ? -2.852 -10.053 7.151 1.00 95.06 178 ASP A CA 1
ATOM 1346 C C . ASP A 1 178 ? -2.618 -9.213 5.887 1.00 95.06 178 ASP A C 1
ATOM 1348 O O . ASP A 1 178 ? -1.758 -9.541 5.071 1.00 95.06 178 ASP A O 1
ATOM 1352 N N . LEU A 1 179 ? -3.342 -8.100 5.726 1.00 94.62 179 LEU A N 1
ATOM 1353 C CA . LEU A 1 179 ? -3.133 -7.136 4.639 1.00 94.62 179 LEU A CA 1
ATOM 1354 C C . LEU A 1 179 ? -1.720 -6.537 4.682 1.00 94.62 179 LEU A C 1
ATOM 1356 O O . LEU A 1 179 ? -1.061 -6.435 3.650 1.00 94.62 179 LEU A O 1
ATOM 1360 N N . THR A 1 180 ? -1.236 -6.178 5.874 1.00 95.06 180 THR A N 1
ATOM 1361 C CA . THR A 1 180 ? 0.120 -5.637 6.066 1.00 95.06 180 THR A CA 1
ATOM 1362 C C . THR A 1 180 ? 1.176 -6.638 5.600 1.00 95.06 180 THR A C 1
ATOM 1364 O O . THR A 1 180 ? 2.080 -6.270 4.850 1.00 95.06 180 THR A O 1
ATOM 1367 N N . GLU A 1 181 ? 1.055 -7.899 6.020 1.00 94.75 181 GLU A N 1
ATOM 1368 C CA . GLU A 1 181 ? 1.987 -8.964 5.638 1.00 94.75 181 GLU A CA 1
ATOM 1369 C C . GLU A 1 181 ? 1.954 -9.228 4.130 1.00 94.75 181 GLU A C 1
ATOM 1371 O O . GLU A 1 181 ? 3.005 -9.320 3.499 1.00 94.75 181 GLU A O 1
ATOM 1376 N N . GLN A 1 182 ? 0.766 -9.276 3.521 1.00 94.25 182 GLN A N 1
ATOM 1377 C CA . GLN A 1 182 ? 0.642 -9.473 2.076 1.00 94.25 182 GLN A CA 1
ATOM 1378 C C . GLN A 1 182 ? 1.340 -8.354 1.286 1.00 94.25 182 GLN A C 1
ATOM 1380 O O . GLN A 1 182 ? 2.154 -8.649 0.410 1.00 94.25 182 GLN A O 1
ATOM 1385 N N . VAL A 1 183 ? 1.084 -7.078 1.610 1.00 92.31 183 VAL A N 1
ATOM 1386 C CA . VAL A 1 183 ? 1.724 -5.947 0.909 1.00 92.31 183 VAL A CA 1
ATOM 1387 C C . VAL A 1 183 ? 3.238 -5.946 1.131 1.00 92.31 183 VAL A C 1
ATOM 1389 O O . VAL A 1 183 ? 3.995 -5.695 0.195 1.00 92.31 183 VAL A O 1
ATOM 1392 N N . LEU A 1 184 ? 3.702 -6.277 2.338 1.00 92.62 184 LEU A N 1
ATOM 1393 C CA . LEU A 1 184 ? 5.130 -6.358 2.637 1.00 92.62 184 LEU A CA 1
ATOM 1394 C C . LEU A 1 184 ? 5.822 -7.482 1.853 1.00 92.62 184 LEU A C 1
ATOM 1396 O O . LEU A 1 184 ? 6.925 -7.287 1.342 1.00 92.62 184 LEU A O 1
ATOM 1400 N N . VAL A 1 185 ? 5.176 -8.643 1.723 1.00 92.56 185 VAL A N 1
ATOM 1401 C CA . VAL A 1 185 ? 5.673 -9.739 0.882 1.00 92.56 185 VAL A CA 1
ATOM 1402 C C . VAL A 1 185 ? 5.763 -9.291 -0.573 1.00 92.56 185 VAL A C 1
ATOM 1404 O O . VAL A 1 185 ? 6.789 -9.539 -1.198 1.00 92.56 185 VAL A O 1
ATOM 1407 N N . LEU A 1 186 ? 4.751 -8.596 -1.102 1.00 89.56 186 LEU A N 1
ATOM 1408 C CA . LEU A 1 186 ? 4.794 -8.047 -2.463 1.00 89.56 186 LEU A CA 1
ATOM 1409 C C . LEU A 1 186 ? 5.952 -7.059 -2.639 1.00 89.56 186 LEU A C 1
ATOM 1411 O O . LEU A 1 186 ? 6.722 -7.190 -3.585 1.00 89.56 186 LEU A O 1
ATOM 1415 N N . ALA A 1 187 ? 6.105 -6.113 -1.709 1.00 86.94 187 ALA A N 1
ATOM 1416 C CA . ALA A 1 187 ? 7.169 -5.113 -1.750 1.00 86.94 187 ALA A CA 1
ATOM 1417 C C . ALA A 1 187 ? 8.569 -5.749 -1.736 1.00 86.94 187 ALA A C 1
ATOM 1419 O O . ALA A 1 187 ? 9.492 -5.218 -2.349 1.00 86.94 187 ALA A O 1
ATOM 1420 N N . ASN A 1 188 ? 8.717 -6.893 -1.059 1.00 83.00 188 ASN A N 1
ATOM 1421 C CA . ASN A 1 188 ? 9.982 -7.616 -0.972 1.00 83.00 188 ASN A CA 1
ATOM 1422 C C . ASN A 1 188 ? 10.210 -8.620 -2.108 1.00 83.00 188 ASN A C 1
ATOM 1424 O O . ASN A 1 188 ? 11.355 -8.935 -2.409 1.00 83.00 188 ASN A O 1
ATOM 1428 N N . ARG A 1 189 ? 9.146 -9.146 -2.721 1.00 74.25 189 ARG A N 1
ATOM 1429 C CA . ARG A 1 189 ? 9.224 -10.150 -3.797 1.00 74.25 189 ARG A CA 1
ATOM 1430 C C . ARG A 1 189 ? 9.873 -9.600 -5.062 1.00 74.25 189 ARG A C 1
ATOM 1432 O O . ARG A 1 189 ? 10.436 -10.352 -5.848 1.00 74.25 189 ARG A O 1
ATOM 1439 N N . ASP A 1 190 ? 9.766 -8.296 -5.224 1.00 61.50 190 ASP A N 1
ATOM 1440 C CA . ASP A 1 190 ? 10.269 -7.577 -6.372 1.00 61.50 190 ASP A CA 1
ATOM 1441 C C . ASP A 1 190 ? 11.762 -7.195 -6.194 1.00 61.50 190 ASP A C 1
ATOM 1443 O O . ASP A 1 190 ? 12.431 -6.924 -7.186 1.00 61.50 190 ASP A O 1
ATOM 1447 N N . LEU A 1 191 ? 12.337 -7.237 -4.976 1.00 53.41 191 LEU A N 1
ATOM 1448 C CA . LEU A 1 191 ? 13.758 -6.917 -4.725 1.00 53.41 191 LEU A CA 1
ATOM 1449 C C . LEU A 1 191 ? 14.707 -7.936 -5.409 1.00 53.41 191 LEU A C 1
ATOM 1451 O O . LEU A 1 191 ? 14.511 -9.139 -5.225 1.00 53.41 191 LEU A O 1
ATOM 1455 N N . PRO A 1 192 ? 15.733 -7.483 -6.162 1.00 48.34 192 PRO A N 1
ATOM 1456 C CA . PRO A 1 192 ? 16.720 -8.355 -6.810 1.00 48.34 192 PRO A CA 1
ATOM 1457 C C . PRO A 1 192 ? 17.668 -9.068 -5.833 1.00 48.34 192 PRO A C 1
ATOM 1459 O O . PRO A 1 192 ? 17.960 -8.511 -4.747 1.00 48.34 192 PRO A O 1
#

Foldseek 3Di:
DDDDDDVVVVVVVCVVCVVVVVVVVVVVVVVVVPDDPDPPPDPPPPPDDDPDDDDDDDDDDDDDDDDPDDDDPPPPDDDPVVVVVVVVVVVLVVLLVLLLVLLVQLLVLLVQLLVCLVVVNLVSNLVSLVSSLVSLVSSLVSDDPVLNVLSVVLNVLSVVLNVCSVPPSPCNNVSSVVSSVSSVCSSVVSPD

Radius of gyration: 30.57 Å; chains: 1; bounding box: 78×54×79 Å

Organism: NCBI:txid70996

Secondary structure (DSSP, 8-state):
---PPPHHHHHHHHHHHHHHHHHHHHHHHHHHHTPPPPP-----------------------PPP-PPPPPPP------HHHHHHHHHHHHHHHHHHHHHHHHHHHHHHHHHHHHHHHTT-HHHHHHHHHHHHHHHHHHGGGS-HHHHHHHHHHHHHHHHHHHHTTT-GGGHHHHHHHHHHHHHHHHHHT--

pLDDT: mean 74.11, std 20.89, range [35.5, 98.06]